Protein AF-A0A6F9B843-F1 (afdb_monomer_lite)

Secondary structure (DSSP, 8-state):
-HHHHHHHHHHHHHHHHHHHHHHHHHHHHHHHHHSTTT--HHHHHHHHHHHHHHHHHHHHHHT-TTS----HHHHTTT--S---TTTS-GGG--PPPHHHHHHHHHHHHHHTTS-HHHHHHHHHHHHHHHHHHHHHHH-HHHHHHHHHHHHHHSPPSS-HHHHHHHHHHHHH-TT-------PPPPS-----------------------------------------

Sequence (228 aa):
QREEKLLEASVESLISRVAHLKNALQSFIYKLENEYERLTWPSVLDNFALLSGQLNTINKLLRNEKTPSFRQQKLTEQRVPVFSHEIVPDHLRTKPDPEVEEQEKQLSAEAARIGPEVAQKQIQTLNKLCSNLLEKLNNPRDDRDAESAAIRQNKPSFNIADTNALVAAVGFGKGLSKCRPPGPVAPGHPGQGPMMSGGPTLQQVTIGGGSGQQQGMGPGAPQQQGQP

pLDDT: mean 70.15, std 20.67, range [30.86, 95.94]

Structure (mmCIF, N/CA/C/O backbone):
data_AF-A0A6F9B843-F1
#
_entry.id   AF-A0A6F9B843-F1
#
loop_
_atom_site.group_PDB
_atom_site.id
_atom_site.type_symbol
_atom_site.label_atom_id
_atom_site.label_alt_id
_atom_site.label_comp_id
_atom_site.label_asym_id
_atom_site.label_entity_id
_atom_site.label_seq_id
_atom_site.pdbx_PDB_ins_code
_atom_site.Cartn_x
_atom_site.Cartn_y
_atom_site.Cartn_z
_atom_site.occupancy
_atom_site.B_iso_or_equiv
_atom_site.auth_seq_id
_atom_site.auth_comp_id
_atom_site.auth_asym_id
_atom_site.auth_atom_id
_atom_site.pdbx_PDB_model_num
ATOM 1 N N . GLN A 1 1 ? -13.513 3.948 31.795 1.00 60.62 1 GLN A N 1
ATOM 2 C CA . GLN A 1 1 ? -12.296 4.752 32.060 1.00 60.62 1 GLN A CA 1
ATOM 3 C C . GLN A 1 1 ? -11.016 4.237 31.394 1.00 60.62 1 GLN A C 1
ATOM 5 O O . GLN A 1 1 ? -10.609 4.878 30.440 1.00 60.62 1 GLN A O 1
ATOM 10 N N . ARG A 1 2 ? -10.338 3.150 31.817 1.00 72.69 2 ARG A N 1
ATOM 11 C CA . ARG A 1 2 ? -9.046 2.766 31.181 1.00 72.69 2 ARG A CA 1
ATOM 12 C C . ARG A 1 2 ? -9.198 2.306 29.726 1.00 72.69 2 ARG A C 1
ATOM 14 O O . ARG A 1 2 ? -8.497 2.800 28.856 1.00 72.69 2 ARG A O 1
ATOM 21 N N . GLU A 1 3 ? -10.130 1.393 29.477 1.00 70.06 3 GLU A N 1
ATOM 22 C CA . GLU A 1 3 ? -10.437 0.867 28.137 1.00 70.06 3 GLU A CA 1
ATOM 23 C C . GLU A 1 3 ? -10.989 1.952 27.197 1.00 70.06 3 GLU A C 1
ATOM 25 O O . GLU A 1 3 ? -10.688 1.986 26.014 1.00 70.06 3 GLU A O 1
ATOM 30 N N . GLU A 1 4 ? -11.736 2.895 27.761 1.00 69.12 4 GLU A N 1
ATOM 31 C CA . GLU A 1 4 ? -12.317 4.045 27.067 1.00 69.12 4 GLU A CA 1
ATOM 32 C C . GLU A 1 4 ? -11.255 5.061 26.633 1.00 69.12 4 GLU A C 1
ATOM 34 O O . GLU A 1 4 ? -11.219 5.431 25.467 1.00 69.12 4 GLU A O 1
ATOM 39 N N . LYS A 1 5 ? -10.306 5.402 27.516 1.00 77.56 5 LYS A N 1
ATOM 40 C CA . LYS A 1 5 ? -9.140 6.223 27.153 1.00 77.56 5 LYS A CA 1
ATOM 41 C C . LYS A 1 5 ? -8.255 5.551 26.099 1.00 77.56 5 LYS A C 1
ATOM 43 O O . LYS A 1 5 ? -7.677 6.228 25.256 1.00 77.56 5 LYS A O 1
ATOM 48 N N . LEU A 1 6 ? -8.127 4.221 26.145 1.00 77.94 6 LEU A N 1
ATOM 49 C CA . LEU A 1 6 ? -7.399 3.461 25.123 1.00 77.94 6 LEU A CA 1
ATOM 50 C C . LEU A 1 6 ? -8.127 3.485 23.776 1.00 77.94 6 LEU A C 1
ATOM 52 O O . LEU A 1 6 ? -7.472 3.607 22.741 1.00 77.94 6 LEU A O 1
ATOM 56 N N . LEU A 1 7 ? -9.459 3.392 23.784 1.00 74.88 7 LEU A N 1
ATOM 57 C CA . LEU A 1 7 ? -10.276 3.515 22.580 1.00 74.88 7 LEU A CA 1
ATOM 58 C C . LEU A 1 7 ? -10.149 4.918 21.979 1.00 74.88 7 LEU A C 1
ATOM 60 O O . LEU A 1 7 ? -9.826 5.014 20.803 1.00 74.88 7 LEU A O 1
ATOM 64 N N . GLU A 1 8 ? -10.299 5.985 22.768 1.00 80.62 8 GLU A N 1
ATOM 65 C CA . GLU A 1 8 ? -10.114 7.371 22.304 1.00 80.62 8 GLU A CA 1
ATOM 66 C C . GLU A 1 8 ? -8.728 7.596 21.686 1.00 80.62 8 GLU A C 1
ATOM 68 O O . GLU A 1 8 ? -8.623 8.100 20.571 1.00 80.62 8 GLU A O 1
ATOM 73 N N . ALA A 1 9 ? -7.658 7.146 22.349 1.00 82.50 9 ALA A N 1
ATOM 74 C CA . ALA A 1 9 ? -6.302 7.261 21.809 1.00 82.50 9 ALA A CA 1
ATOM 75 C C . ALA A 1 9 ? -6.112 6.458 20.507 1.00 82.50 9 ALA A C 1
ATOM 77 O O . ALA A 1 9 ? -5.395 6.887 19.600 1.00 82.50 9 ALA A O 1
ATOM 78 N N . SER A 1 10 ? -6.761 5.294 20.400 1.00 81.75 10 SER A N 1
ATOM 79 C CA . SER A 1 10 ? -6.736 4.474 19.183 1.00 81.75 10 SER A CA 1
ATOM 80 C C . SER A 1 10 ? -7.500 5.146 18.041 1.00 81.75 10 SER A C 1
ATOM 82 O O . SER A 1 10 ? -7.038 5.114 16.900 1.00 81.75 10 SER A O 1
ATOM 84 N N . VAL A 1 11 ? -8.630 5.790 18.349 1.00 82.12 11 VAL A N 1
ATOM 85 C CA . VAL A 1 11 ? -9.435 6.564 17.397 1.00 82.12 11 VAL A CA 1
ATOM 86 C C . VAL A 1 11 ? -8.648 7.755 16.875 1.00 82.12 11 VAL A C 1
ATOM 88 O O . VAL A 1 11 ? -8.521 7.901 15.663 1.00 82.12 11 VAL A O 1
ATOM 91 N N . GLU A 1 12 ? -8.041 8.543 17.759 1.00 86.56 12 GLU A N 1
ATOM 92 C CA . GLU A 1 12 ? -7.231 9.701 17.373 1.00 86.56 12 GLU A CA 1
ATOM 93 C C . GLU A 1 12 ? -6.037 9.285 16.498 1.00 86.56 12 GLU A C 1
ATOM 95 O O . GLU A 1 12 ? -5.751 9.894 15.464 1.00 86.56 12 GLU A O 1
ATOM 100 N N . SER A 1 13 ? -5.375 8.173 16.846 1.00 86.75 13 SER A N 1
ATOM 101 C CA . SER A 1 13 ? -4.292 7.623 16.026 1.00 86.75 13 SER A CA 1
ATOM 102 C C . SER A 1 13 ? -4.774 7.196 14.639 1.00 86.75 13 SER A C 1
ATOM 104 O O . SER A 1 13 ? -4.079 7.437 13.648 1.00 86.75 13 SER A O 1
ATOM 106 N N . LEU A 1 14 ? -5.953 6.576 14.544 1.00 86.88 14 LEU A N 1
ATOM 107 C CA . LEU A 1 14 ? -6.536 6.177 13.266 1.00 86.88 14 LEU A CA 1
ATOM 108 C C . LEU A 1 14 ? -6.915 7.400 12.420 1.00 86.88 14 LEU A C 1
ATOM 110 O O . LEU A 1 14 ? -6.554 7.442 11.245 1.00 86.88 14 LEU A O 1
ATOM 114 N N . ILE A 1 15 ? -7.556 8.410 13.018 1.00 87.75 15 ILE A N 1
ATOM 115 C CA . ILE A 1 15 ? -7.908 9.678 12.357 1.00 87.75 15 ILE A CA 1
ATOM 116 C C . ILE A 1 15 ? -6.655 10.333 11.774 1.00 87.75 15 ILE A C 1
ATOM 118 O O . ILE A 1 15 ? -6.627 10.660 10.587 1.00 87.75 15 ILE A O 1
ATOM 122 N N . SER A 1 16 ? -5.592 10.457 12.572 1.00 92.12 16 SER A N 1
ATOM 123 C CA . SER A 1 16 ? -4.317 11.018 12.119 1.00 92.12 16 SER A CA 1
ATOM 124 C C . SER A 1 16 ? -3.741 10.240 10.927 1.00 92.12 16 SER A C 1
ATOM 126 O O . SER A 1 16 ? -3.364 10.839 9.919 1.00 92.12 16 SER A O 1
ATOM 128 N N . ARG A 1 17 ? -3.732 8.902 10.971 1.00 90.00 17 ARG A N 1
ATOM 129 C CA . ARG A 1 17 ? -3.204 8.080 9.864 1.00 90.00 17 ARG A CA 1
ATOM 130 C C . ARG A 1 17 ? -4.031 8.201 8.588 1.00 90.00 17 ARG A C 1
ATOM 132 O O . ARG A 1 17 ? -3.452 8.286 7.506 1.00 90.00 17 ARG A O 1
ATOM 139 N N . VAL A 1 18 ? -5.356 8.240 8.706 1.00 91.81 18 VAL A N 1
ATOM 140 C CA . VAL A 1 18 ? -6.259 8.458 7.567 1.00 91.81 18 VAL A CA 1
ATOM 141 C C . VAL A 1 18 ? -6.049 9.854 6.977 1.00 91.81 18 VAL A C 1
ATOM 143 O O . VAL A 1 18 ? -5.962 9.990 5.758 1.00 91.81 18 VAL A O 1
ATOM 146 N N . ALA A 1 19 ? -5.876 10.882 7.812 1.00 93.50 19 ALA A N 1
ATOM 147 C CA . ALA A 1 19 ? -5.575 12.236 7.353 1.00 93.50 19 ALA A CA 1
ATOM 148 C C . ALA A 1 19 ? -4.243 12.302 6.586 1.00 93.50 19 ALA A C 1
ATOM 150 O O . ALA A 1 19 ? -4.163 12.939 5.536 1.00 93.50 19 ALA A O 1
ATOM 151 N N . HIS A 1 20 ? -3.209 11.600 7.057 1.00 92.38 20 HIS A N 1
ATOM 152 C CA . HIS A 1 20 ? -1.921 11.527 6.362 1.00 92.38 20 HIS A CA 1
ATOM 153 C C . HIS A 1 20 ? -2.046 10.847 4.991 1.00 92.38 20 HIS A C 1
ATOM 155 O O . HIS A 1 20 ? -1.470 11.341 4.021 1.00 92.38 20 HIS A O 1
ATOM 161 N N . LEU A 1 21 ? -2.817 9.755 4.898 1.00 94.56 21 LEU A N 1
ATOM 162 C CA . LEU A 1 21 ? -3.090 9.077 3.628 1.00 94.56 21 LEU A CA 1
ATOM 163 C C . LEU A 1 21 ? -3.868 9.979 2.664 1.00 94.56 21 LEU A C 1
ATOM 165 O O . LEU A 1 21 ? -3.498 10.100 1.499 1.00 94.56 21 LEU A O 1
ATOM 169 N N . LYS A 1 22 ? -4.900 10.671 3.158 1.00 94.88 22 LYS A N 1
ATOM 170 C CA . LYS A 1 22 ? -5.670 11.643 2.374 1.00 94.88 22 LYS A CA 1
ATOM 171 C C . LYS A 1 22 ? -4.770 12.742 1.806 1.00 94.88 22 LYS A C 1
ATOM 173 O O . LYS A 1 22 ? -4.838 13.017 0.613 1.00 94.88 22 LYS A O 1
ATOM 178 N N . ASN A 1 23 ? -3.907 13.334 2.630 1.00 95.44 23 ASN A N 1
ATOM 179 C CA . ASN A 1 23 ? -2.996 14.389 2.186 1.00 95.44 23 ASN A CA 1
ATOM 180 C C . ASN A 1 23 ? -1.982 13.878 1.150 1.00 95.44 23 ASN A C 1
ATOM 182 O O . ASN A 1 23 ? -1.686 14.584 0.186 1.00 95.44 23 ASN A O 1
ATOM 186 N N . ALA A 1 24 ? -1.471 12.653 1.315 1.00 94.50 24 ALA A N 1
ATOM 187 C CA . ALA A 1 24 ? -0.572 12.032 0.344 1.00 94.50 24 ALA A CA 1
ATOM 188 C C . ALA A 1 24 ? -1.278 11.779 -0.999 1.00 94.50 24 ALA A C 1
ATOM 190 O O . ALA A 1 24 ? -0.719 12.105 -2.044 1.00 94.50 24 ALA A O 1
ATOM 191 N N . LEU A 1 25 ? -2.522 11.284 -0.975 1.00 95.94 25 LEU A N 1
ATOM 192 C CA . LEU A 1 25 ? -3.345 11.101 -2.174 1.00 95.94 25 LEU A CA 1
ATOM 193 C C . LEU A 1 25 ? -3.617 12.428 -2.878 1.00 95.94 25 LEU A C 1
ATOM 195 O O . LEU A 1 25 ? -3.376 12.538 -4.074 1.00 95.94 25 LEU A O 1
ATOM 199 N N . GLN A 1 26 ? -4.058 13.449 -2.141 1.00 95.31 26 GLN A N 1
ATOM 200 C CA . GLN A 1 26 ? -4.304 14.780 -2.701 1.00 95.31 26 GLN A CA 1
ATOM 201 C C . GLN A 1 26 ? -3.042 15.370 -3.331 1.00 95.31 26 GLN A C 1
ATOM 203 O O . GLN A 1 26 ? -3.092 15.889 -4.441 1.00 95.31 26 GLN A O 1
ATOM 208 N N . SER A 1 27 ? -1.900 15.241 -2.652 1.00 94.50 27 SER A N 1
ATOM 209 C CA . SER A 1 27 ? -0.615 15.711 -3.175 1.00 94.50 27 SER A CA 1
ATOM 210 C C . SER A 1 27 ? -0.222 14.968 -4.451 1.00 94.50 27 SER A C 1
ATOM 212 O O . SER A 1 27 ? 0.299 15.575 -5.382 1.00 94.50 27 SER A O 1
ATOM 214 N N . PHE A 1 28 ? -0.463 13.657 -4.512 1.00 95.81 28 PHE A N 1
ATOM 215 C CA . PHE A 1 28 ? -0.122 12.863 -5.684 1.00 95.81 28 PHE A CA 1
ATOM 216 C C . PHE A 1 28 ? -1.046 13.154 -6.872 1.00 95.81 28 PHE A C 1
ATOM 218 O O . PHE A 1 28 ? -0.554 13.346 -7.980 1.00 95.81 28 PHE A O 1
ATOM 225 N N . ILE A 1 29 ? -2.354 13.284 -6.633 1.00 95.38 29 ILE A N 1
ATOM 226 C CA . ILE A 1 29 ? -3.330 13.716 -7.645 1.00 95.38 29 ILE A CA 1
ATOM 227 C C . ILE A 1 29 ? -2.943 15.090 -8.196 1.00 95.38 29 ILE A C 1
ATOM 229 O O . ILE A 1 29 ? -2.843 15.249 -9.407 1.00 95.38 29 ILE A O 1
ATOM 233 N N . TYR A 1 30 ? -2.610 16.052 -7.328 1.00 94.56 30 TYR A N 1
ATOM 234 C CA . TYR A 1 30 ? -2.180 17.380 -7.765 1.00 94.56 30 TYR A CA 1
ATOM 235 C C . TYR A 1 30 ? -0.971 17.320 -8.709 1.00 94.56 30 TYR A C 1
ATOM 237 O O . TYR A 1 30 ? -0.972 17.984 -9.744 1.00 94.56 30 TYR A O 1
ATOM 245 N N . LYS A 1 31 ? 0.035 16.491 -8.396 1.00 92.94 31 LYS A N 1
ATOM 246 C CA . LYS A 1 31 ? 1.199 16.278 -9.273 1.00 92.94 31 LYS A CA 1
ATOM 247 C C . LYS A 1 31 ? 0.811 15.650 -10.611 1.00 92.94 31 LYS A C 1
ATOM 249 O O . LYS A 1 31 ? 1.340 16.052 -11.642 1.00 92.94 31 LYS A O 1
ATOM 254 N N . LEU A 1 32 ? -0.109 14.686 -10.604 1.00 93.38 32 LEU A N 1
ATOM 255 C CA . LEU A 1 32 ? -0.615 14.045 -11.821 1.00 93.38 32 LEU A CA 1
ATOM 256 C C . LEU A 1 32 ? -1.419 15.006 -12.702 1.00 93.38 32 LEU A C 1
ATOM 258 O O . LEU A 1 32 ? -1.409 14.856 -13.915 1.00 93.38 32 LEU A O 1
ATOM 262 N N . GLU A 1 33 ? -2.104 15.983 -12.119 1.00 94.31 33 GLU A N 1
ATOM 263 C CA . GLU A 1 33 ? -2.932 16.928 -12.873 1.00 94.31 33 GLU A CA 1
ATOM 264 C C . GLU A 1 33 ? -2.148 18.162 -13.338 1.00 94.31 33 GLU A C 1
ATOM 266 O O . GLU A 1 33 ? -2.367 18.652 -14.443 1.00 94.31 33 GLU A O 1
ATOM 271 N N . ASN A 1 34 ? -1.220 18.662 -12.517 1.00 93.56 34 ASN A N 1
ATOM 272 C CA . ASN A 1 34 ? -0.579 19.967 -12.726 1.00 93.56 34 ASN A CA 1
ATOM 273 C C . ASN A 1 34 ? 0.903 19.866 -13.105 1.00 93.56 34 ASN A C 1
ATOM 275 O O . ASN A 1 34 ? 1.447 20.783 -13.715 1.00 93.56 34 ASN A O 1
ATOM 279 N N . GLU A 1 35 ? 1.569 18.765 -12.755 1.00 92.62 35 GLU A N 1
ATOM 280 C CA . GLU A 1 35 ? 3.014 18.585 -12.946 1.00 92.62 35 GLU A CA 1
ATOM 281 C C . GLU A 1 35 ? 3.343 17.395 -13.864 1.00 92.62 35 GLU A C 1
ATOM 283 O O . GLU A 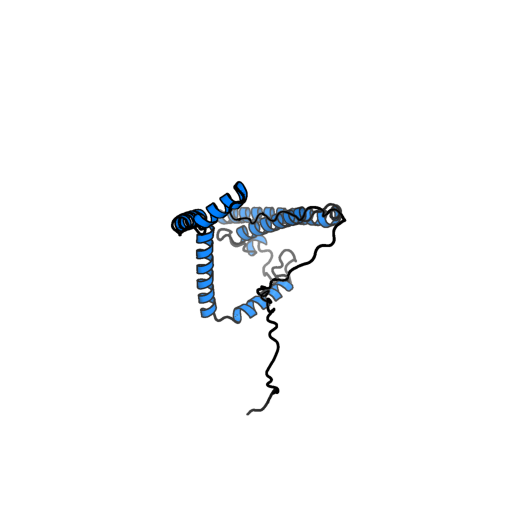1 35 ? 4.500 16.981 -13.941 1.00 92.62 35 GLU A O 1
ATOM 288 N N . TYR A 1 36 ? 2.356 16.852 -14.588 1.00 87.19 36 TYR A N 1
ATOM 289 C CA . TYR A 1 36 ? 2.508 15.625 -15.383 1.00 87.19 36 TYR A CA 1
ATOM 290 C C . TYR A 1 36 ? 3.629 15.696 -16.424 1.00 87.19 36 TYR A C 1
ATOM 292 O O . TYR A 1 36 ? 4.313 14.702 -16.648 1.00 87.19 36 TYR A O 1
ATOM 300 N N . GLU A 1 37 ? 3.880 16.869 -17.011 1.00 89.69 37 GLU A N 1
ATOM 301 C CA . GLU A 1 37 ? 4.964 17.067 -17.984 1.00 89.69 37 GLU A CA 1
ATOM 302 C C . GLU A 1 37 ? 6.363 16.893 -17.372 1.00 89.69 37 GLU A C 1
ATOM 304 O O . GLU A 1 37 ? 7.324 16.578 -18.072 1.00 89.69 37 GLU A O 1
ATOM 309 N N . ARG A 1 38 ? 6.494 17.110 -16.059 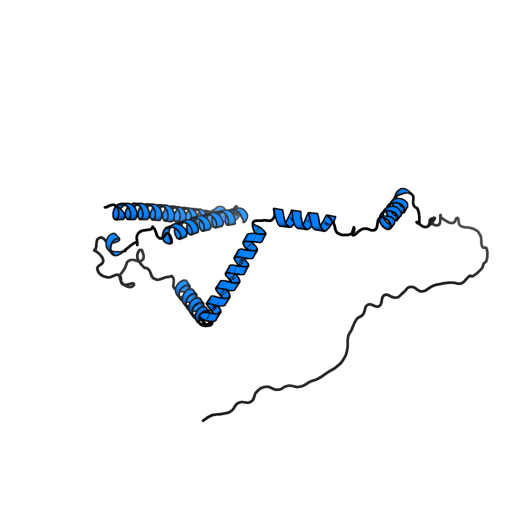1.00 89.69 38 ARG A N 1
ATOM 310 C CA . ARG A 1 38 ? 7.755 16.996 -15.309 1.00 89.69 38 ARG A CA 1
ATOM 311 C C . ARG A 1 38 ? 7.815 15.720 -14.472 1.00 89.69 38 ARG A C 1
ATOM 313 O O . ARG A 1 38 ? 8.856 15.428 -13.879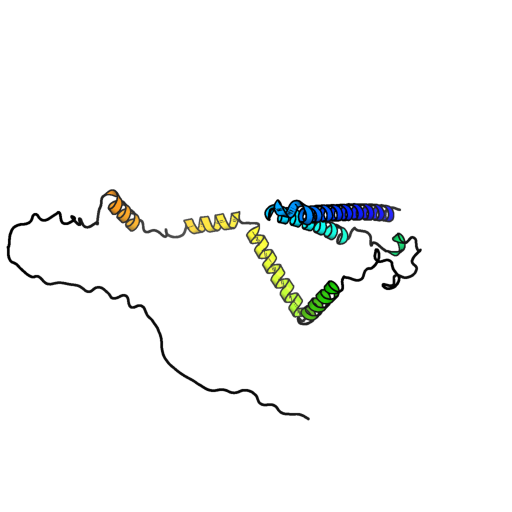 1.00 89.69 38 ARG A O 1
ATOM 320 N N . LEU A 1 39 ? 6.717 14.969 -14.411 1.00 92.12 39 LEU A N 1
ATOM 321 C CA . LEU A 1 39 ? 6.589 13.785 -13.583 1.00 92.12 39 LEU A CA 1
ATOM 322 C C . LEU A 1 39 ? 7.330 12.610 -14.223 1.00 92.12 39 LEU A C 1
ATOM 324 O O . LEU A 1 39 ? 7.040 12.185 -15.339 1.00 92.12 39 LEU A O 1
ATOM 328 N N . THR A 1 40 ? 8.297 12.061 -13.495 1.00 93.50 40 THR A N 1
ATOM 329 C CA . THR A 1 40 ? 9.062 10.899 -13.949 1.00 93.50 40 THR A CA 1
ATOM 330 C C . THR A 1 40 ? 8.491 9.615 -13.361 1.00 93.50 40 THR A C 1
ATOM 332 O O . THR A 1 40 ? 7.955 9.601 -12.251 1.00 93.50 40 THR A O 1
ATOM 335 N N . TRP A 1 41 ? 8.645 8.503 -14.080 1.00 92.12 41 TRP A N 1
ATOM 336 C CA . TRP A 1 41 ? 8.201 7.191 -13.605 1.00 92.12 41 TRP A CA 1
ATOM 337 C C . TRP A 1 41 ? 8.786 6.787 -12.233 1.00 92.12 41 TRP A C 1
ATOM 339 O O . TRP A 1 41 ? 8.017 6.330 -11.389 1.00 92.12 41 TRP A O 1
ATOM 349 N N . PRO A 1 42 ? 10.083 7.018 -11.929 1.00 93.88 42 PRO A N 1
ATOM 350 C CA . PRO A 1 42 ? 10.603 6.810 -10.576 1.00 93.88 42 PRO A CA 1
ATOM 351 C C . PRO A 1 42 ? 9.851 7.616 -9.510 1.00 93.88 42 PRO A C 1
ATOM 353 O O . PRO A 1 42 ? 9.491 7.069 -8.474 1.00 93.88 42 PRO A O 1
ATOM 356 N N . SER A 1 43 ? 9.517 8.881 -9.792 1.00 90.50 43 SER A N 1
ATOM 357 C CA . SER A 1 43 ? 8.739 9.700 -8.858 1.00 90.50 43 SER A CA 1
ATOM 358 C C . SER A 1 43 ? 7.332 9.137 -8.643 1.00 90.50 43 SER A C 1
ATOM 360 O O . SER A 1 43 ? 6.849 9.095 -7.514 1.00 90.50 43 SER A O 1
ATOM 362 N N . VAL A 1 44 ? 6.672 8.656 -9.700 1.00 92.44 44 VAL A N 1
ATOM 363 C CA . VAL A 1 44 ? 5.369 7.976 -9.594 1.00 92.44 44 VAL A CA 1
ATOM 364 C C . VAL A 1 44 ? 5.461 6.764 -8.665 1.00 92.44 44 VAL A C 1
ATOM 366 O O . VAL A 1 44 ? 4.639 6.628 -7.758 1.00 92.44 44 VAL A O 1
ATOM 369 N N . LEU A 1 45 ? 6.482 5.923 -8.845 1.00 94.62 45 LEU A N 1
ATOM 370 C CA . LEU A 1 45 ? 6.708 4.747 -8.006 1.00 94.62 45 LEU A CA 1
ATOM 371 C C . LEU A 1 45 ? 6.971 5.111 -6.542 1.00 94.62 45 LEU A C 1
ATOM 373 O O . LEU A 1 45 ? 6.424 4.453 -5.660 1.00 94.62 45 LEU A O 1
ATOM 377 N N . ASP A 1 46 ? 7.730 6.173 -6.275 1.00 94.06 46 ASP A N 1
ATOM 378 C CA . ASP A 1 46 ? 7.971 6.652 -4.910 1.00 94.06 46 ASP A CA 1
ATOM 379 C C . ASP A 1 46 ? 6.666 7.088 -4.222 1.00 94.06 46 ASP A C 1
ATOM 381 O O . ASP A 1 46 ? 6.421 6.741 -3.063 1.00 94.06 46 ASP A O 1
ATOM 385 N N . ASN A 1 47 ? 5.782 7.795 -4.940 1.00 94.12 47 ASN A N 1
ATOM 386 C CA . ASN A 1 47 ? 4.466 8.169 -4.408 1.00 94.12 47 ASN A CA 1
ATOM 387 C C . ASN A 1 47 ? 3.591 6.922 -4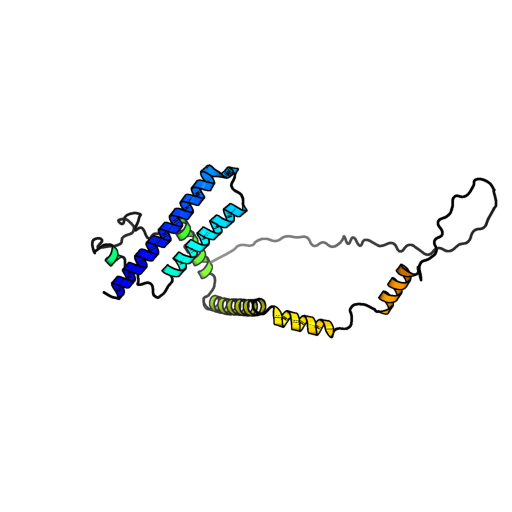.165 1.00 94.12 47 ASN A C 1
ATOM 389 O O . ASN A 1 47 ? 2.950 6.819 -3.119 1.00 94.12 47 ASN A O 1
ATOM 393 N N . PHE A 1 48 ? 3.607 5.937 -5.069 1.00 95.31 48 PHE A N 1
ATOM 394 C CA . PHE A 1 48 ? 2.905 4.661 -4.872 1.00 95.31 48 PHE A CA 1
ATOM 395 C C . PHE A 1 48 ? 3.438 3.870 -3.670 1.00 95.31 48 PHE A C 1
ATOM 397 O O . PHE A 1 48 ? 2.652 3.335 -2.884 1.00 95.31 48 PHE A O 1
ATOM 404 N N . ALA A 1 49 ? 4.759 3.810 -3.491 1.00 93.38 49 ALA A N 1
ATOM 405 C CA . ALA A 1 49 ? 5.391 3.145 -2.357 1.00 93.38 49 ALA A CA 1
ATOM 406 C C . ALA A 1 49 ? 5.002 3.812 -1.030 1.00 93.38 49 ALA A C 1
ATOM 408 O O . ALA A 1 49 ? 4.676 3.118 -0.062 1.00 93.38 49 ALA A O 1
ATOM 409 N N . LEU A 1 50 ? 4.957 5.149 -0.997 1.00 93.94 50 LEU A N 1
ATOM 410 C CA . LEU A 1 50 ? 4.485 5.912 0.158 1.00 93.94 50 LEU A CA 1
ATOM 411 C C . LEU A 1 50 ? 3.025 5.578 0.500 1.00 93.94 50 LEU A C 1
ATOM 413 O O . LEU A 1 50 ? 2.732 5.241 1.650 1.00 93.94 50 LEU A O 1
ATOM 417 N N . LEU A 1 51 ? 2.126 5.626 -0.488 1.00 94.94 51 LEU A N 1
ATOM 418 C CA . LEU A 1 51 ? 0.703 5.316 -0.308 1.00 94.94 51 LEU A CA 1
ATOM 419 C C . LEU A 1 51 ? 0.499 3.883 0.194 1.00 94.94 51 LEU A C 1
ATOM 421 O O . LEU A 1 51 ? -0.218 3.654 1.169 1.00 94.94 51 LEU A O 1
ATOM 425 N N . SER A 1 52 ? 1.195 2.922 -0.416 1.00 90.69 52 SER A N 1
ATOM 426 C CA . SER A 1 52 ? 1.178 1.517 -0.001 1.00 90.69 52 SER A CA 1
ATOM 427 C C . SER A 1 52 ? 1.688 1.335 1.434 1.00 90.69 52 SER A C 1
ATOM 429 O O . SER A 1 52 ? 1.097 0.596 2.227 1.00 90.69 52 SER A O 1
ATOM 431 N N . GLY A 1 53 ? 2.747 2.051 1.825 1.00 92.44 53 GLY A N 1
ATOM 432 C CA . GLY A 1 53 ? 3.269 2.041 3.193 1.00 92.44 53 GLY A CA 1
ATOM 433 C C . GLY A 1 53 ? 2.279 2.605 4.217 1.00 92.44 53 GLY A C 1
ATOM 434 O O . GLY A 1 53 ? 2.072 2.015 5.286 1.00 92.44 53 GLY A O 1
ATOM 435 N N . GLN A 1 54 ? 1.620 3.717 3.887 1.00 91.81 54 GLN A N 1
ATOM 436 C CA . GLN A 1 54 ? 0.587 4.321 4.731 1.00 91.81 54 GLN A CA 1
ATOM 437 C C . GLN A 1 54 ? -0.625 3.392 4.890 1.00 91.81 54 GLN A C 1
ATOM 439 O O . GLN A 1 54 ? -1.067 3.155 6.018 1.00 91.81 54 GLN A O 1
ATOM 444 N N . LEU A 1 55 ? -1.096 2.783 3.798 1.00 91.69 55 LEU A N 1
ATOM 445 C CA . LEU A 1 55 ? -2.204 1.827 3.814 1.00 91.69 55 LEU A CA 1
ATOM 446 C C . LEU A 1 55 ? -1.871 0.576 4.637 1.00 91.69 55 LEU A C 1
ATOM 448 O O . LEU A 1 55 ? -2.660 0.151 5.481 1.00 91.69 55 LEU A O 1
ATOM 452 N N . ASN A 1 56 ? -0.668 0.021 4.469 1.00 88.69 56 ASN A N 1
ATOM 453 C CA . ASN A 1 56 ? -0.192 -1.102 5.279 1.00 88.69 56 ASN A CA 1
ATOM 454 C C . ASN A 1 56 ? -0.140 -0.762 6.769 1.00 88.69 56 ASN A C 1
ATOM 456 O O . ASN A 1 56 ? -0.440 -1.603 7.617 1.00 88.69 56 ASN A O 1
ATOM 460 N N . THR A 1 57 ? 0.222 0.473 7.105 1.00 88.44 57 THR A N 1
ATOM 461 C CA . THR A 1 57 ? 0.257 0.932 8.494 1.00 88.44 57 THR A CA 1
ATOM 462 C C . THR A 1 57 ? -1.147 1.008 9.100 1.00 88.44 57 THR A C 1
ATOM 464 O O . THR A 1 57 ? -1.338 0.576 10.237 1.00 88.44 57 THR A O 1
ATOM 467 N N . ILE A 1 58 ? -2.138 1.491 8.342 1.00 88.31 58 ILE A N 1
ATOM 468 C CA . ILE A 1 58 ? -3.551 1.486 8.755 1.00 88.31 58 ILE A CA 1
ATOM 469 C C . ILE A 1 58 ? -4.045 0.047 8.932 1.00 88.31 58 ILE A C 1
ATOM 471 O O . ILE A 1 58 ? -4.584 -0.286 9.984 1.00 88.31 58 ILE A O 1
ATOM 475 N N . ASN A 1 59 ? -3.776 -0.833 7.962 1.00 84.94 59 ASN A N 1
ATOM 476 C CA . ASN A 1 59 ? -4.140 -2.249 8.040 1.00 84.94 59 ASN A CA 1
ATOM 477 C C . ASN A 1 59 ? -3.564 -2.933 9.286 1.00 84.94 59 ASN A C 1
ATOM 479 O O . ASN A 1 59 ? -4.275 -3.672 9.963 1.00 84.94 59 ASN A O 1
ATOM 483 N N . LYS A 1 60 ? -2.296 -2.672 9.628 1.00 85.00 60 LYS A N 1
ATOM 484 C CA . LYS A 1 60 ? -1.674 -3.202 10.852 1.00 85.00 60 LYS A CA 1
ATOM 485 C C . LYS A 1 60 ? -2.356 -2.697 12.123 1.00 85.00 60 LYS A C 1
ATOM 487 O O . LYS A 1 60 ? -2.499 -3.467 13.065 1.00 85.00 60 LYS A O 1
ATOM 492 N N . LEU A 1 61 ? -2.771 -1.430 12.158 1.00 81.94 61 LEU A N 1
ATOM 493 C CA . LEU A 1 61 ? -3.480 -0.859 13.306 1.00 81.94 61 LEU A CA 1
ATOM 494 C C . LEU A 1 61 ? -4.877 -1.473 13.461 1.00 81.94 61 LEU A C 1
ATOM 496 O O . LEU A 1 61 ? -5.258 -1.847 14.567 1.00 81.94 61 LEU A O 1
ATOM 500 N N . LEU A 1 62 ? -5.613 -1.626 12.358 1.00 78.06 62 LEU A N 1
ATOM 501 C CA . LEU A 1 62 ? -6.958 -2.206 12.355 1.00 78.06 62 LEU A CA 1
ATOM 502 C C . LEU A 1 62 ? -6.961 -3.703 12.693 1.00 78.06 62 LEU A C 1
ATOM 504 O O . LEU A 1 62 ? -7.878 -4.174 13.354 1.00 78.06 62 LEU A O 1
ATOM 508 N N . ARG A 1 63 ? -5.928 -4.445 12.275 1.00 76.81 63 ARG A N 1
ATOM 509 C CA . ARG A 1 63 ? -5.765 -5.882 12.565 1.00 76.81 63 ARG A CA 1
ATOM 510 C C . ARG A 1 63 ? -5.147 -6.172 13.933 1.00 76.81 63 ARG A C 1
ATOM 512 O O . ARG A 1 63 ? -4.977 -7.334 14.285 1.00 76.81 63 ARG A O 1
ATOM 519 N N . ASN A 1 64 ? -4.737 -5.151 14.681 1.00 74.19 64 ASN A N 1
ATOM 520 C CA . ASN A 1 64 ? -4.133 -5.362 15.987 1.00 74.19 64 ASN A CA 1
ATOM 521 C C . ASN A 1 64 ? -5.207 -5.818 16.986 1.00 74.19 64 ASN A C 1
ATOM 523 O O . ASN A 1 64 ? -6.123 -5.066 17.294 1.00 74.19 64 ASN A O 1
ATOM 527 N N . GLU A 1 65 ? -5.036 -7.016 17.546 1.00 55.62 65 GLU A N 1
ATOM 528 C CA . GLU A 1 65 ? -5.903 -7.624 18.573 1.00 55.62 65 GLU A CA 1
ATOM 529 C C . GLU A 1 65 ? -6.076 -6.747 19.831 1.00 55.62 65 GLU A C 1
ATOM 531 O O . GLU A 1 65 ? -7.018 -6.920 20.600 1.00 55.62 65 GLU A O 1
ATOM 536 N N . LYS A 1 66 ? -5.163 -5.791 20.068 1.00 56.53 66 LYS A N 1
ATOM 537 C CA . LYS A 1 66 ? -5.252 -4.823 21.177 1.00 56.53 66 LYS A CA 1
ATOM 538 C C . LYS A 1 66 ? -6.080 -3.581 20.848 1.00 56.53 66 LYS A C 1
ATOM 540 O O . LYS A 1 66 ? -6.318 -2.778 21.750 1.00 56.53 66 LYS A O 1
ATOM 545 N N . THR A 1 67 ? -6.470 -3.388 19.591 1.00 55.59 67 THR A N 1
ATOM 546 C CA . THR A 1 67 ? -7.354 -2.294 19.194 1.00 55.59 67 THR A CA 1
ATOM 547 C C . THR A 1 67 ? -8.740 -2.616 19.748 1.00 55.59 67 THR A C 1
ATOM 549 O O . THR A 1 67 ? -9.320 -3.634 19.362 1.00 55.59 67 THR A O 1
ATOM 552 N N . PRO A 1 68 ? -9.279 -1.810 20.682 1.00 57.53 68 PRO A N 1
ATOM 553 C CA . PRO A 1 68 ? -10.591 -2.082 21.242 1.00 57.53 68 PRO A CA 1
ATOM 554 C C . PRO A 1 68 ? -11.602 -2.130 20.100 1.00 57.53 68 PRO A C 1
ATOM 556 O O . PRO A 1 68 ? -11.531 -1.307 19.184 1.00 57.53 68 PRO A O 1
ATOM 559 N N . SER A 1 69 ? -12.528 -3.092 20.145 1.00 58.22 69 SER A N 1
ATOM 560 C CA . SER A 1 69 ? -13.590 -3.181 19.145 1.00 58.22 69 SER A CA 1
ATOM 561 C C . SER A 1 69 ? -14.241 -1.807 19.026 1.00 58.22 69 SER A C 1
ATOM 563 O O . SER A 1 69 ? -14.771 -1.280 20.011 1.00 58.22 69 SER A O 1
ATOM 565 N N . PHE A 1 70 ? -14.154 -1.226 17.829 1.00 56.72 70 PHE A N 1
ATOM 566 C CA . PHE A 1 70 ? -14.825 0.007 17.443 1.00 56.72 70 PHE A CA 1
ATOM 567 C C . PHE A 1 70 ? -16.333 -0.270 17.436 1.00 56.72 70 PHE A C 1
ATOM 569 O O . PHE A 1 70 ? -16.975 -0.394 16.398 1.00 56.72 70 PHE A O 1
ATOM 576 N N . ARG A 1 71 ? -16.918 -0.476 18.620 1.00 54.38 71 ARG A N 1
ATOM 577 C CA . ARG A 1 71 ? -18.347 -0.714 18.773 1.00 54.38 71 ARG A CA 1
ATOM 578 C C . ARG A 1 71 ? -19.056 0.597 18.474 1.00 54.38 71 ARG A C 1
ATOM 580 O O . ARG A 1 71 ? -19.118 1.505 19.302 1.00 54.38 71 ARG A O 1
ATOM 587 N N . GLN A 1 72 ? -19.585 0.655 17.258 1.00 51.94 72 GLN A N 1
ATOM 588 C CA . GLN A 1 72 ? -20.196 1.808 16.594 1.00 51.94 72 GLN A CA 1
ATOM 589 C C . GLN A 1 72 ? -21.373 2.430 17.380 1.00 51.94 72 GLN A C 1
ATOM 591 O O . GLN A 1 72 ? -21.709 3.595 17.179 1.00 51.94 72 GLN A O 1
ATOM 596 N N . GLN A 1 73 ? -21.944 1.706 18.351 1.00 49.06 73 GLN A N 1
ATOM 597 C CA . GLN A 1 73 ? -22.947 2.223 19.294 1.00 49.06 73 GLN A CA 1
ATOM 598 C C . GLN A 1 73 ? -22.428 3.336 20.217 1.00 49.06 73 GLN A C 1
ATOM 600 O O . GLN A 1 73 ? -23.199 4.217 20.590 1.00 49.06 73 GLN A O 1
ATOM 605 N N . LYS A 1 74 ? -21.144 3.315 20.607 1.00 51.78 74 LYS A N 1
ATOM 606 C CA . LYS A 1 74 ? -20.590 4.352 21.495 1.00 51.78 74 LYS A CA 1
ATOM 607 C C . LYS A 1 74 ? -20.230 5.639 20.753 1.00 51.78 74 LYS A C 1
ATOM 609 O O . LYS A 1 74 ? -20.390 6.713 21.313 1.00 51.78 74 LYS A O 1
ATOM 614 N N . LEU A 1 75 ? -19.806 5.532 19.494 1.00 54.81 75 LEU A N 1
ATOM 615 C CA . LEU A 1 75 ? -19.420 6.680 18.661 1.00 54.81 75 LEU A CA 1
ATOM 616 C C . LEU A 1 75 ? -20.606 7.541 18.220 1.00 54.81 75 LEU A C 1
ATOM 618 O O . LEU A 1 75 ? -20.429 8.705 17.889 1.00 54.81 75 LEU A O 1
ATOM 622 N N . THR A 1 76 ? -21.812 6.974 18.216 1.00 55.09 76 THR A N 1
ATOM 623 C CA . THR A 1 76 ? -23.043 7.702 17.887 1.00 55.09 76 THR A CA 1
ATOM 624 C C . THR A 1 76 ? -23.730 8.284 19.121 1.00 55.09 76 THR A C 1
ATOM 626 O O . THR A 1 76 ? -24.837 8.793 18.991 1.00 55.09 76 THR A O 1
ATOM 629 N N . GLU A 1 77 ? -23.121 8.198 20.315 1.00 57.56 77 GLU A N 1
ATOM 630 C CA . GLU A 1 77 ? -23.729 8.630 21.586 1.00 57.56 77 GLU A CA 1
ATOM 631 C C . GLU A 1 77 ? -25.156 8.071 21.789 1.00 57.56 77 GLU A C 1
ATOM 633 O O . GLU A 1 77 ? -26.037 8.767 22.283 1.00 57.56 77 GLU A O 1
ATOM 638 N N . GLN A 1 78 ? -25.421 6.831 21.353 1.00 57.09 78 GLN A N 1
ATOM 639 C CA . GLN A 1 78 ? -26.765 6.219 21.330 1.00 57.09 78 GLN A CA 1
ATOM 640 C C . GLN A 1 78 ? -27.817 6.921 20.443 1.00 57.09 78 GLN A C 1
ATOM 642 O O . GLN A 1 78 ? -28.990 6.553 20.483 1.00 57.09 78 GLN A O 1
ATOM 647 N N . ARG A 1 79 ? -27.440 7.888 19.599 1.00 53.53 79 ARG A N 1
ATOM 648 C CA . ARG A 1 79 ? -28.382 8.613 18.724 1.00 53.53 79 ARG A CA 1
ATOM 649 C C . ARG A 1 79 ? -28.869 7.790 17.529 1.00 53.53 79 ARG A C 1
ATOM 651 O O . ARG A 1 79 ? -29.872 8.151 16.923 1.00 53.53 79 ARG A O 1
ATOM 658 N N . VAL A 1 80 ? -28.191 6.690 17.190 1.00 55.31 80 VAL A N 1
ATOM 659 C CA . VAL A 1 80 ? -28.590 5.783 16.103 1.00 55.31 80 VAL A CA 1
ATOM 660 C C . VAL A 1 80 ? -29.035 4.441 16.704 1.00 55.31 80 VAL A C 1
ATOM 662 O O . VAL A 1 80 ? -28.184 3.623 17.058 1.00 55.31 80 VAL A O 1
ATOM 665 N N . PRO A 1 81 ? -30.354 4.199 16.853 1.00 51.09 81 PRO A N 1
ATOM 666 C CA . PRO A 1 81 ? -30.878 3.006 17.523 1.00 51.09 81 PRO A CA 1
ATOM 667 C C . PRO A 1 81 ? -30.744 1.719 16.692 1.00 51.09 81 PRO A C 1
ATOM 669 O O . PRO A 1 81 ? -30.696 0.634 17.267 1.00 51.09 81 PRO A O 1
ATOM 672 N N . VAL A 1 82 ? -30.651 1.822 15.358 1.00 51.59 82 VAL A N 1
ATOM 673 C CA . VAL A 1 82 ? -30.462 0.692 14.430 1.00 51.59 82 VAL A CA 1
ATOM 674 C C . VAL A 1 82 ? -29.502 1.093 13.308 1.00 51.59 82 VAL A C 1
ATOM 676 O O . VAL A 1 82 ? -29.722 2.091 12.625 1.00 51.59 82 VAL A O 1
ATOM 679 N N . PHE A 1 83 ? -28.459 0.289 13.088 1.00 50.50 83 PHE A N 1
ATOM 680 C CA . PHE A 1 83 ? -27.597 0.379 11.909 1.00 50.50 83 PHE A CA 1
ATOM 681 C C . PHE A 1 83 ? -28.255 -0.378 10.750 1.00 50.50 83 PHE A C 1
ATOM 683 O O . PHE A 1 83 ? -28.164 -1.600 10.672 1.00 50.50 83 PHE A O 1
ATOM 690 N N . SER A 1 84 ? -28.933 0.346 9.859 1.00 51.53 84 SER A N 1
ATOM 691 C CA . SER A 1 84 ? -29.414 -0.192 8.583 1.00 51.53 84 SER A CA 1
ATOM 692 C C . SER A 1 84 ? -28.778 0.579 7.434 1.00 51.53 84 SER A C 1
ATOM 694 O O . SER A 1 84 ? -28.693 1.806 7.444 1.00 51.53 84 SER A O 1
ATOM 696 N N . HIS A 1 85 ? -28.319 -0.168 6.440 1.00 50.62 85 HIS A N 1
ATOM 697 C CA . HIS A 1 85 ? -27.493 0.290 5.318 1.00 50.62 85 HIS A CA 1
ATOM 698 C C . HIS A 1 85 ? -28.217 1.268 4.375 1.00 50.62 85 HIS A C 1
ATOM 700 O O . HIS A 1 85 ? -27.588 1.833 3.486 1.00 50.62 85 HIS A O 1
ATOM 706 N N . GLU A 1 86 ? -29.524 1.445 4.572 1.00 49.81 86 GLU A N 1
ATOM 707 C CA . GLU A 1 86 ? -30.404 2.292 3.763 1.00 49.81 86 GLU A CA 1
ATOM 708 C C . GLU A 1 86 ? -30.700 3.654 4.424 1.00 49.81 86 GLU A C 1
ATOM 710 O O . GLU A 1 86 ? -31.259 4.536 3.782 1.00 49.81 86 GLU A O 1
ATOM 715 N N . ILE A 1 87 ? -30.348 3.842 5.704 1.00 51.31 87 ILE A N 1
ATOM 716 C CA . ILE A 1 87 ? -30.719 5.034 6.504 1.00 51.31 87 ILE A CA 1
ATOM 717 C C . ILE A 1 87 ? -29.535 5.727 7.191 1.00 51.31 87 ILE A C 1
ATOM 719 O O . ILE A 1 87 ? -29.711 6.724 7.890 1.00 51.31 87 ILE A O 1
ATOM 723 N N . VAL A 1 88 ? -28.321 5.221 7.002 1.00 54.56 88 VAL A N 1
ATOM 724 C CA . VAL A 1 88 ? -27.106 5.748 7.624 1.00 54.56 88 VAL A CA 1
ATOM 725 C C . VAL A 1 88 ? -26.367 6.657 6.618 1.00 54.56 88 VAL A C 1
ATOM 727 O O . VAL A 1 88 ? -26.251 6.265 5.459 1.00 54.56 88 VAL A O 1
ATOM 730 N N . PRO A 1 89 ? -25.878 7.857 7.013 1.00 58.09 89 PRO A N 1
ATOM 731 C CA . PRO A 1 89 ? -25.130 8.758 6.126 1.00 58.09 89 PRO A CA 1
ATOM 732 C C . PRO A 1 89 ? -23.977 8.051 5.403 1.00 58.09 89 PRO A C 1
ATOM 734 O O . PRO A 1 89 ? -23.361 7.170 5.996 1.00 58.09 89 PRO A O 1
ATOM 737 N N . ASP A 1 90 ? -23.615 8.481 4.187 1.00 56.56 90 ASP A N 1
ATOM 738 C CA . ASP A 1 90 ? -22.544 7.851 3.382 1.00 56.56 90 ASP A CA 1
ATOM 739 C C . ASP A 1 90 ? -21.233 7.649 4.161 1.00 56.56 90 ASP A C 1
ATOM 741 O O . ASP A 1 90 ? -20.573 6.624 4.031 1.00 56.56 90 ASP A O 1
ATOM 745 N N . HIS A 1 91 ? -20.911 8.578 5.064 1.00 54.28 91 HIS A N 1
ATOM 746 C CA . HIS A 1 91 ? -19.749 8.533 5.961 1.00 54.28 91 HIS A CA 1
ATOM 747 C C . HIS A 1 91 ? -19.738 7.352 6.951 1.00 54.28 91 HIS A C 1
ATOM 749 O O . HIS A 1 91 ? -18.726 7.093 7.596 1.00 54.28 91 HIS A O 1
ATOM 755 N N . LEU A 1 92 ? -20.866 6.668 7.113 1.00 50.09 92 LEU A N 1
ATOM 756 C CA . LEU A 1 92 ? -21.079 5.535 8.008 1.00 50.09 92 LEU A CA 1
ATOM 757 C C . LEU A 1 92 ? -21.587 4.297 7.240 1.00 50.09 92 LEU A C 1
ATOM 759 O O . LEU A 1 92 ? -21.932 3.283 7.853 1.00 50.09 92 LEU A O 1
ATOM 763 N N . ARG A 1 93 ? -21.638 4.360 5.901 1.00 61.12 93 ARG A N 1
ATOM 764 C CA . ARG A 1 93 ? -21.989 3.227 5.045 1.00 61.12 93 ARG A CA 1
ATOM 765 C C . ARG A 1 93 ? -20.882 2.175 5.133 1.00 61.12 93 ARG A C 1
ATOM 767 O O . ARG A 1 93 ? -19.723 2.453 4.858 1.00 61.12 93 ARG A O 1
ATOM 774 N N . THR A 1 94 ? -21.251 0.953 5.507 1.00 60.94 94 THR A N 1
ATOM 775 C CA . THR A 1 94 ? -20.325 -0.190 5.623 1.00 60.94 94 THR A CA 1
ATOM 776 C C . THR A 1 94 ? -20.439 -1.175 4.459 1.00 60.94 94 THR A C 1
ATOM 778 O O . THR A 1 94 ? -19.864 -2.257 4.538 1.00 60.94 94 THR A O 1
ATOM 781 N N . LYS A 1 95 ? -21.232 -0.862 3.422 1.00 59.56 95 LYS A N 1
ATOM 782 C CA . LYS A 1 95 ? -21.312 -1.704 2.221 1.00 59.56 95 LYS A CA 1
ATOM 783 C C . LYS A 1 95 ? -19.975 -1.581 1.477 1.00 59.56 95 LYS A C 1
ATOM 785 O O . LYS A 1 95 ? -19.591 -0.442 1.201 1.00 59.56 95 LYS A O 1
ATOM 790 N N . PRO A 1 96 ? -19.269 -2.692 1.198 1.00 60.66 96 PRO A N 1
ATOM 791 C CA . PRO A 1 96 ? -18.142 -2.672 0.275 1.00 60.66 96 PRO A CA 1
ATOM 792 C C . PRO A 1 96 ? -18.578 -2.057 -1.061 1.00 60.66 96 PRO A C 1
ATOM 794 O O . PRO A 1 96 ? -19.764 -2.080 -1.403 1.00 60.66 96 PRO A O 1
ATOM 797 N N . ASP A 1 97 ? -17.639 -1.492 -1.819 1.00 72.12 97 ASP A N 1
ATOM 798 C CA . ASP A 1 97 ? -17.951 -1.038 -3.174 1.00 72.12 97 ASP A CA 1
ATOM 799 C C . ASP A 1 97 ? -18.513 -2.215 -3.998 1.00 72.12 97 ASP A C 1
ATOM 801 O O . ASP A 1 97 ? -18.055 -3.347 -3.812 1.00 72.12 97 ASP A O 1
ATOM 805 N N . PRO A 1 98 ? -19.469 -1.993 -4.921 1.00 70.06 98 PRO A N 1
ATOM 806 C CA . PRO A 1 98 ? -20.099 -3.075 -5.685 1.00 70.06 98 PRO A CA 1
ATOM 807 C C . PRO A 1 98 ? -19.099 -4.005 -6.391 1.00 70.06 98 PRO A C 1
ATOM 809 O O . PRO A 1 98 ? -19.320 -5.211 -6.472 1.00 70.06 98 PRO A O 1
ATOM 812 N N . GLU A 1 99 ? -17.972 -3.458 -6.855 1.00 74.62 99 GLU A N 1
ATOM 813 C CA . GLU A 1 99 ? -16.888 -4.233 -7.470 1.00 74.62 99 GLU A CA 1
ATOM 814 C C . GLU A 1 99 ? -16.188 -5.161 -6.461 1.00 74.62 99 GLU A C 1
ATOM 816 O O . GLU A 1 99 ? -15.850 -6.297 -6.791 1.00 74.62 99 GLU A O 1
ATOM 821 N N . VAL A 1 100 ? -16.015 -4.716 -5.213 1.00 79.62 100 VAL A N 1
ATOM 822 C CA . VAL A 1 100 ? -15.409 -5.513 -4.137 1.00 79.62 100 VAL A CA 1
ATOM 823 C C . VAL A 1 100 ? -16.347 -6.642 -3.711 1.00 79.62 100 VAL A C 1
ATOM 825 O O . VAL A 1 100 ? -15.883 -7.765 -3.521 1.00 79.62 100 VAL A O 1
ATOM 828 N N . GLU A 1 101 ? -17.659 -6.387 -3.621 1.00 78.62 101 GLU A N 1
ATOM 829 C CA . GLU A 1 101 ? -18.656 -7.439 -3.355 1.00 78.62 101 GLU A CA 1
ATOM 830 C C . GLU A 1 101 ? -18.636 -8.516 -4.454 1.00 78.62 101 GLU A C 1
ATOM 832 O O . GLU A 1 101 ? -18.695 -9.716 -4.170 1.00 78.62 101 GLU A O 1
ATOM 837 N N . GLU A 1 102 ? -18.515 -8.107 -5.721 1.00 80.12 102 GLU A N 1
ATOM 838 C CA . GLU A 1 102 ? -18.427 -9.041 -6.843 1.00 80.12 102 GLU A CA 1
ATOM 839 C C . GLU A 1 102 ? -17.116 -9.843 -6.829 1.00 80.12 102 GLU A C 1
ATOM 841 O O . GLU A 1 102 ? -17.149 -11.064 -7.010 1.00 80.12 102 GLU A O 1
ATOM 846 N N . GLN A 1 103 ? -15.978 -9.204 -6.542 1.00 84.94 103 GLN A N 1
ATOM 847 C CA . GLN A 1 103 ? -14.692 -9.891 -6.381 1.00 84.94 103 GLN A CA 1
ATOM 848 C C . GLN A 1 103 ? -14.714 -10.889 -5.216 1.00 84.94 103 GLN A C 1
ATOM 850 O O . GLN A 1 103 ? -14.272 -12.027 -5.376 1.00 84.94 103 GLN A O 1
ATOM 855 N N . GLU A 1 104 ? -15.266 -10.515 -4.059 1.00 84.44 104 GLU A N 1
ATOM 856 C CA . GLU A 1 104 ? -15.405 -11.416 -2.910 1.00 84.44 104 GLU A CA 1
ATOM 857 C C . GLU A 1 104 ? -16.293 -12.616 -3.251 1.00 84.44 104 GLU A C 1
ATOM 859 O O . GLU A 1 104 ? -15.962 -13.757 -2.914 1.00 84.44 104 GLU A O 1
ATOM 864 N N . LYS A 1 105 ? -17.395 -12.388 -3.973 1.00 84.88 105 LYS A N 1
ATOM 865 C CA . LYS A 1 105 ? -18.280 -13.455 -4.445 1.00 84.88 105 LYS A CA 1
ATOM 866 C C . LYS A 1 105 ? -17.558 -14.407 -5.399 1.00 84.88 105 LYS A C 1
ATOM 868 O O . LYS A 1 105 ? -17.722 -15.620 -5.269 1.00 84.88 105 LYS A O 1
ATOM 873 N N . GLN A 1 106 ? -16.758 -13.885 -6.329 1.00 87.31 106 GLN A N 1
ATOM 874 C CA . GLN A 1 106 ? -15.954 -14.699 -7.245 1.00 87.31 106 GLN A CA 1
ATOM 875 C C . GLN A 1 106 ? -14.910 -15.529 -6.488 1.00 87.31 106 GLN A C 1
ATOM 877 O O . GLN A 1 106 ? -14.860 -16.744 -6.669 1.00 87.31 106 GLN A O 1
ATOM 882 N N . LEU A 1 107 ? -14.147 -14.909 -5.582 1.00 87.50 107 LEU A N 1
ATOM 883 C CA . LEU A 1 107 ? -13.146 -15.593 -4.757 1.00 87.50 107 LEU A CA 1
ATOM 884 C C . LEU A 1 107 ? -13.778 -16.651 -3.845 1.00 87.50 107 LEU A C 1
ATOM 886 O O . LEU A 1 107 ? -13.234 -17.742 -3.694 1.00 87.50 107 LEU A O 1
ATOM 890 N N . SER A 1 108 ? -14.948 -16.362 -3.274 1.00 86.06 108 SER A N 1
ATOM 891 C CA . SER A 1 108 ? -15.702 -17.313 -2.450 1.00 86.06 108 SER A CA 1
ATOM 892 C C . SER A 1 108 ? -16.196 -18.503 -3.273 1.00 86.06 108 SER A C 1
ATOM 894 O O . SER A 1 108 ? -16.087 -19.649 -2.834 1.00 86.06 108 SER A O 1
ATOM 896 N N . ALA A 1 109 ? -16.701 -18.251 -4.486 1.00 87.56 109 ALA A N 1
ATOM 897 C CA . ALA A 1 109 ? -17.122 -19.300 -5.407 1.00 87.56 109 ALA A CA 1
ATOM 898 C C . ALA A 1 109 ? -15.938 -20.164 -5.859 1.00 87.56 109 ALA A C 1
ATOM 900 O O . ALA A 1 109 ? -16.072 -21.382 -5.943 1.00 87.56 109 ALA A O 1
ATOM 901 N N . GLU A 1 110 ? -14.777 -19.558 -6.115 1.00 87.62 110 GLU A N 1
ATOM 902 C CA . GLU A 1 110 ? -13.553 -20.269 -6.477 1.00 87.62 110 GLU A CA 1
ATOM 903 C C . GLU A 1 110 ? -13.002 -21.100 -5.311 1.00 87.62 110 GLU A C 1
ATOM 905 O O . GLU A 1 110 ? -12.697 -22.280 -5.494 1.00 87.62 110 GLU A O 1
ATOM 910 N N . ALA A 1 111 ? -12.959 -20.539 -4.100 1.00 82.88 111 ALA A N 1
ATOM 911 C CA . ALA A 1 111 ? -12.529 -21.242 -2.894 1.00 82.88 111 ALA A CA 1
ATOM 912 C C . ALA A 1 111 ? -13.413 -22.462 -2.592 1.00 82.88 111 ALA A C 1
ATOM 914 O O . ALA A 1 111 ? -12.896 -23.524 -2.248 1.00 82.88 111 ALA A O 1
ATOM 915 N N . ALA A 1 112 ? -14.731 -22.352 -2.799 1.00 85.94 112 ALA A N 1
ATOM 916 C CA . ALA A 1 112 ? -15.674 -23.454 -2.611 1.00 85.94 112 ALA A CA 1
ATOM 917 C C . ALA A 1 112 ? -15.446 -24.640 -3.571 1.00 85.94 112 ALA A C 1
ATOM 919 O O . ALA A 1 112 ? -15.948 -25.736 -3.320 1.00 85.94 112 ALA A O 1
ATOM 920 N N . ARG A 1 113 ? -14.677 -24.461 -4.658 1.00 88.56 113 ARG A N 1
ATOM 921 C CA . ARG A 1 113 ? -14.321 -25.556 -5.581 1.00 88.56 113 ARG A CA 1
ATOM 922 C C . ARG A 1 113 ? -13.300 -26.519 -4.979 1.00 88.56 113 ARG A C 1
ATOM 924 O O . ARG A 1 113 ? -13.180 -27.643 -5.463 1.00 88.56 113 ARG A O 1
ATOM 931 N N . ILE A 1 114 ? -12.557 -26.094 -3.956 1.00 86.44 114 ILE A N 1
ATOM 932 C CA . ILE A 1 114 ? -11.537 -26.905 -3.291 1.00 86.44 114 ILE A CA 1
ATOM 933 C C . ILE A 1 114 ? -12.115 -27.433 -1.976 1.00 86.44 114 ILE A C 1
ATOM 935 O O . ILE A 1 114 ? -12.503 -26.668 -1.098 1.00 86.44 114 ILE A O 1
ATOM 939 N N . GLY A 1 115 ? -12.150 -28.759 -1.822 1.00 89.06 115 GLY A N 1
ATOM 940 C CA . GLY A 1 115 ? -12.609 -29.385 -0.581 1.00 89.06 115 GLY A CA 1
ATOM 941 C C . GLY A 1 115 ? -11.724 -29.009 0.622 1.00 89.06 115 GLY A C 1
ATOM 942 O O . GLY A 1 115 ? -10.502 -28.903 0.459 1.00 89.06 115 GLY A O 1
ATOM 943 N N . PRO A 1 116 ? -12.296 -28.843 1.829 1.00 86.12 116 PRO A N 1
ATOM 944 C CA . PRO A 1 116 ? -11.585 -28.322 3.000 1.00 86.12 116 PRO A CA 1
ATOM 945 C C . PRO A 1 116 ? -10.336 -29.137 3.376 1.00 86.12 116 PRO A C 1
ATOM 947 O O . PRO A 1 116 ? -9.285 -28.551 3.635 1.00 86.12 116 PRO A O 1
ATOM 950 N N . GLU A 1 117 ? -10.385 -30.471 3.318 1.00 90.19 117 GLU A N 1
ATOM 951 C CA . GLU A 1 117 ? -9.221 -31.339 3.559 1.00 90.19 117 GLU A CA 1
ATOM 952 C C . GLU A 1 117 ? -8.087 -31.119 2.546 1.00 90.19 117 GLU A C 1
ATOM 954 O O . GLU A 1 117 ? -6.908 -31.095 2.914 1.00 90.19 117 GLU A O 1
ATOM 959 N N . VAL A 1 118 ? -8.428 -30.944 1.265 1.00 90.12 118 VAL A N 1
ATOM 960 C CA . VAL A 1 118 ? -7.443 -30.699 0.199 1.00 90.12 118 VAL A CA 1
ATOM 961 C C . VAL A 1 118 ? -6.821 -29.318 0.377 1.00 90.12 118 VAL A C 1
ATOM 963 O O . VAL A 1 118 ? -5.596 -29.194 0.319 1.00 90.12 118 VAL A O 1
ATOM 966 N N . ALA A 1 119 ? -7.642 -28.307 0.678 1.00 89.00 119 ALA A N 1
ATOM 967 C CA . ALA A 1 119 ? -7.186 -26.953 0.965 1.00 89.00 119 ALA A CA 1
ATOM 968 C C . ALA A 1 119 ? -6.212 -26.932 2.153 1.00 89.00 119 ALA A C 1
ATOM 970 O O . ALA A 1 119 ? -5.114 -26.393 2.037 1.00 89.00 119 ALA A O 1
ATOM 971 N N . GLN A 1 120 ? -6.547 -27.592 3.268 1.00 91.00 120 GLN A N 1
ATOM 972 C CA . GLN A 1 120 ? -5.671 -27.679 4.444 1.00 91.00 120 GLN A CA 1
ATOM 973 C C . GLN A 1 120 ? -4.333 -28.357 4.129 1.00 91.00 120 GLN A C 1
ATOM 975 O O . GLN A 1 120 ? -3.272 -27.851 4.506 1.00 91.00 120 GLN A O 1
ATOM 980 N N . LYS A 1 121 ? -4.349 -29.471 3.386 1.00 93.94 121 LYS A N 1
ATOM 981 C CA . LYS A 1 121 ? -3.121 -30.164 2.971 1.00 93.94 121 LYS A CA 1
ATOM 982 C C . LYS A 1 121 ? -2.251 -29.288 2.061 1.00 93.94 121 LYS A C 1
ATOM 984 O O . LYS A 1 121 ? -1.024 -29.270 2.204 1.00 93.94 121 LYS A O 1
ATOM 989 N N . GLN A 1 122 ? -2.872 -28.547 1.144 1.00 89.19 122 GLN A N 1
ATOM 990 C CA . GLN A 1 122 ? -2.182 -27.625 0.245 1.00 89.19 122 GLN A CA 1
ATOM 991 C C . GLN A 1 122 ? -1.577 -26.442 1.011 1.00 89.19 122 GLN A C 1
ATOM 993 O O . GLN A 1 122 ? -0.402 -26.141 0.807 1.00 89.19 122 GLN A O 1
ATOM 998 N N . ILE A 1 123 ? -2.317 -25.846 1.953 1.00 92.44 123 ILE A N 1
ATOM 999 C CA . ILE A 1 123 ? -1.826 -24.788 2.850 1.00 92.44 123 ILE A CA 1
ATOM 1000 C C . ILE A 1 123 ? -0.598 -25.270 3.626 1.00 92.44 123 ILE A C 1
ATOM 1002 O O . ILE A 1 123 ? 0.431 -24.597 3.623 1.00 92.44 123 ILE A O 1
ATOM 1006 N N . GLN A 1 124 ? -0.658 -26.451 4.249 1.00 93.25 124 GLN A N 1
ATOM 1007 C CA . GLN A 1 124 ? 0.479 -27.002 4.997 1.00 93.25 124 GLN A CA 1
ATOM 1008 C C . GLN A 1 124 ? 1.709 -27.222 4.106 1.00 93.25 124 GLN A C 1
ATOM 1010 O O . GLN A 1 124 ? 2.829 -26.882 4.491 1.00 93.25 124 GLN A O 1
ATOM 1015 N N . THR A 1 125 ? 1.504 -27.758 2.901 1.00 93.69 125 THR A N 1
ATOM 1016 C CA . THR A 1 125 ? 2.584 -28.016 1.938 1.00 93.69 125 THR A CA 1
ATOM 1017 C C . THR A 1 125 ? 3.235 -26.714 1.467 1.00 93.69 125 THR A C 1
ATOM 1019 O O . THR A 1 125 ? 4.462 -26.608 1.462 1.00 93.69 125 THR A O 1
ATOM 1022 N N . LEU A 1 126 ? 2.427 -25.710 1.117 1.00 94.06 126 LEU A N 1
ATOM 1023 C CA . LEU A 1 126 ? 2.904 -24.402 0.672 1.00 94.06 126 LEU A CA 1
ATOM 1024 C C . LEU A 1 126 ? 3.613 -23.648 1.795 1.00 94.06 126 LEU A C 1
ATOM 1026 O O . LEU A 1 126 ? 4.707 -23.140 1.574 1.00 94.06 126 LEU A O 1
ATOM 1030 N N . ASN A 1 127 ? 3.063 -23.646 3.010 1.00 94.94 127 ASN A N 1
ATOM 1031 C CA . ASN A 1 127 ? 3.722 -23.037 4.164 1.00 94.94 127 ASN A CA 1
ATOM 1032 C C . ASN A 1 127 ? 5.089 -23.675 4.420 1.00 94.94 127 ASN A C 1
ATOM 1034 O O . ASN A 1 127 ? 6.070 -22.958 4.592 1.00 94.94 127 ASN A O 1
ATOM 1038 N N . LYS A 1 128 ? 5.186 -25.011 4.358 1.00 95.50 128 LYS A N 1
ATOM 1039 C CA . LYS A 1 128 ? 6.464 -25.719 4.496 1.00 95.50 128 LYS A CA 1
ATOM 1040 C C . LYS A 1 128 ? 7.463 -25.307 3.412 1.00 95.50 128 LYS A C 1
ATOM 1042 O O . LYS A 1 128 ? 8.626 -25.065 3.719 1.00 95.50 128 LYS A O 1
ATOM 1047 N N . LEU A 1 129 ? 7.028 -25.208 2.155 1.00 94.62 129 LEU A N 1
ATOM 1048 C CA . LEU A 1 129 ? 7.871 -24.732 1.053 1.00 94.62 129 LEU A CA 1
ATOM 1049 C C . LEU A 1 129 ? 8.347 -23.293 1.275 1.00 94.62 129 LEU A C 1
ATOM 1051 O O . LEU A 1 129 ? 9.544 -23.039 1.169 1.00 94.62 129 LEU A O 1
ATOM 1055 N N . CYS A 1 130 ? 7.446 -22.378 1.636 1.00 93.62 130 CYS A N 1
ATOM 1056 C CA . CYS A 1 130 ? 7.779 -20.987 1.930 1.00 93.62 130 CYS A CA 1
ATOM 1057 C C . CYS A 1 130 ? 8.780 -20.875 3.083 1.00 93.62 130 CYS A C 1
ATOM 1059 O O . CYS A 1 130 ? 9.761 -20.150 2.954 1.00 93.62 130 CYS A O 1
ATOM 1061 N N . SER A 1 131 ? 8.583 -21.622 4.175 1.00 91.00 131 SER A N 1
ATOM 1062 C CA . SER A 1 131 ? 9.520 -21.658 5.302 1.00 91.00 131 SER A CA 1
ATOM 1063 C C . SER A 1 131 ? 10.899 -22.173 4.889 1.00 91.00 131 SER A C 1
ATOM 1065 O O . SER A 1 131 ? 11.893 -21.529 5.207 1.00 91.00 131 SER A O 1
ATOM 1067 N N . ASN A 1 132 ? 10.968 -23.265 4.120 1.00 89.50 132 ASN A N 1
ATOM 1068 C CA . ASN A 1 132 ? 12.239 -23.799 3.615 1.00 89.50 132 ASN A CA 1
ATOM 1069 C C . ASN A 1 132 ? 12.959 -22.805 2.688 1.00 89.50 132 ASN A C 1
ATOM 1071 O O . ASN A 1 132 ? 14.180 -22.688 2.722 1.00 89.50 132 ASN A O 1
ATOM 1075 N N . LEU A 1 133 ? 12.218 -22.104 1.823 1.00 89.75 133 LEU A N 1
ATOM 1076 C CA . LEU A 1 133 ? 12.797 -21.101 0.927 1.00 89.75 133 LEU A CA 1
ATOM 1077 C C . LEU A 1 133 ? 13.302 -19.884 1.702 1.00 89.75 133 LEU A C 1
ATOM 1079 O O . LEU A 1 133 ? 14.393 -19.398 1.418 1.00 89.75 133 LEU A O 1
ATOM 1083 N N . LEU A 1 134 ? 12.542 -19.422 2.695 1.00 88.81 134 LEU A N 1
ATOM 1084 C CA . LEU A 1 134 ? 12.960 -18.350 3.595 1.00 88.81 134 LEU A CA 1
ATOM 1085 C C . LEU A 1 134 ? 14.233 -18.720 4.353 1.00 88.81 134 LEU A C 1
ATOM 1087 O O . LEU A 1 134 ? 15.138 -17.900 4.413 1.00 88.81 134 LEU A O 1
ATOM 1091 N N . GLU A 1 135 ? 14.336 -19.940 4.879 1.00 85.69 135 GLU A N 1
ATOM 1092 C CA . GLU A 1 135 ? 15.537 -20.422 5.571 1.00 85.69 135 GLU A CA 1
ATOM 1093 C C . GLU A 1 135 ? 16.775 -20.371 4.662 1.00 85.69 135 GLU A C 1
ATOM 1095 O O . GLU A 1 135 ? 17.788 -19.781 5.036 1.00 85.69 135 GLU A O 1
ATOM 1100 N N . LYS A 1 136 ? 16.661 -20.878 3.427 1.00 83.06 136 LYS A N 1
ATOM 1101 C CA . LYS A 1 136 ? 17.739 -20.823 2.423 1.00 83.06 136 LYS A CA 1
ATOM 1102 C C . LYS A 1 136 ? 18.124 -19.394 2.041 1.00 83.06 136 LYS A C 1
ATOM 1104 O O . LYS A 1 136 ? 19.302 -19.068 1.940 1.00 83.06 136 LYS A O 1
ATOM 1109 N N . LEU A 1 137 ? 17.137 -18.519 1.840 1.00 81.88 137 LEU A N 1
ATOM 1110 C CA . LEU A 1 137 ? 17.373 -17.117 1.480 1.00 81.88 137 LEU A CA 1
ATOM 1111 C C . LEU A 1 137 ? 17.971 -16.302 2.629 1.00 81.88 137 LEU A C 1
ATOM 1113 O O . LEU A 1 137 ? 18.703 -15.347 2.378 1.00 81.88 137 LEU A O 1
ATOM 1117 N N . ASN A 1 138 ? 17.666 -16.661 3.875 1.00 79.69 138 ASN A N 1
ATOM 1118 C CA . ASN A 1 138 ? 18.164 -15.962 5.055 1.00 79.69 138 ASN A CA 1
ATOM 1119 C C . ASN A 1 138 ? 19.566 -16.438 5.474 1.00 79.69 138 ASN A C 1
ATOM 1121 O O . ASN A 1 138 ? 20.220 -15.759 6.262 1.00 79.69 138 ASN A O 1
ATOM 1125 N N . ASN A 1 139 ? 20.051 -17.556 4.914 1.00 70.12 139 ASN A N 1
ATOM 1126 C CA . ASN A 1 139 ? 21.371 -18.118 5.203 1.00 70.12 139 ASN A CA 1
ATOM 1127 C C . ASN A 1 139 ? 22.305 -18.216 3.967 1.00 70.12 139 ASN A C 1
ATOM 1129 O O . ASN A 1 139 ? 22.947 -19.244 3.755 1.00 70.12 139 ASN A O 1
ATOM 1133 N N . PRO A 1 140 ? 22.483 -17.144 3.163 1.00 61.97 140 PRO A N 1
ATOM 1134 C CA . PRO A 1 140 ? 23.255 -17.190 1.913 1.00 61.97 140 PRO A CA 1
ATOM 1135 C C . PRO A 1 140 ? 24.765 -17.409 2.117 1.00 61.97 140 PRO A C 1
ATOM 1137 O O . PRO A 1 140 ? 25.512 -17.508 1.145 1.00 61.97 140 PRO A O 1
ATOM 1140 N N . ARG A 1 141 ? 25.244 -17.416 3.368 1.00 58.94 141 ARG A N 1
ATOM 1141 C CA . ARG A 1 141 ? 26.668 -17.480 3.713 1.00 58.94 141 ARG A CA 1
ATOM 1142 C C . ARG A 1 141 ? 27.158 -18.915 3.920 1.00 58.94 141 ARG A C 1
ATOM 1144 O O . ARG A 1 141 ? 28.201 -19.248 3.369 1.00 58.94 141 ARG A O 1
ATOM 1151 N N . ASP A 1 142 ? 26.391 -19.757 4.617 1.00 61.19 142 ASP A N 1
ATOM 1152 C CA . ASP A 1 142 ? 26.750 -21.170 4.823 1.00 61.19 142 ASP A CA 1
ATOM 1153 C C . ASP A 1 142 ? 26.666 -21.975 3.521 1.00 61.19 142 ASP A C 1
ATOM 1155 O O . ASP A 1 142 ? 27.594 -22.718 3.215 1.00 61.19 142 ASP A O 1
ATOM 1159 N N . ASP A 1 143 ? 25.623 -21.772 2.703 1.00 58.66 143 ASP A N 1
ATOM 1160 C CA . ASP A 1 143 ? 25.502 -22.456 1.404 1.00 58.66 143 ASP A CA 1
ATOM 1161 C C . ASP A 1 143 ? 26.630 -22.044 0.444 1.00 58.66 143 ASP A C 1
ATOM 1163 O O . ASP A 1 143 ? 27.197 -22.882 -0.257 1.00 58.66 143 ASP A O 1
ATOM 1167 N N . ARG A 1 144 ? 27.031 -20.763 0.451 1.00 60.88 144 ARG A N 1
ATOM 1168 C CA . ARG A 1 144 ? 28.120 -20.281 -0.409 1.00 60.88 144 ARG A CA 1
ATOM 1169 C C . ARG A 1 144 ? 29.483 -20.807 0.033 1.00 60.88 144 ARG A C 1
ATOM 1171 O O . ARG A 1 144 ? 30.291 -21.127 -0.836 1.00 60.88 144 ARG A O 1
ATOM 1178 N N . ASP A 1 145 ? 29.764 -20.898 1.334 1.00 58.50 145 ASP A N 1
ATOM 1179 C CA . ASP A 1 145 ? 31.022 -21.472 1.835 1.00 58.50 145 ASP A CA 1
ATOM 1180 C C . ASP A 1 145 ? 31.057 -23.001 1.693 1.00 58.50 145 ASP A C 1
ATOM 1182 O O . ASP A 1 145 ? 32.100 -23.543 1.327 1.00 58.50 145 ASP A O 1
ATOM 1186 N N . ALA A 1 146 ? 29.929 -23.697 1.874 1.00 62.28 146 ALA A N 1
ATOM 1187 C CA . ALA A 1 146 ? 29.821 -25.138 1.643 1.00 62.28 146 ALA A CA 1
ATOM 1188 C C . ALA A 1 146 ? 29.991 -25.500 0.157 1.00 62.28 146 ALA A C 1
ATOM 1190 O O . ALA A 1 146 ? 30.763 -26.403 -0.173 1.00 62.28 146 ALA A O 1
ATOM 1191 N N . GLU A 1 147 ? 29.357 -24.755 -0.756 1.00 60.75 147 GLU A N 1
ATOM 1192 C CA . GLU A 1 147 ? 29.519 -24.937 -2.203 1.00 60.75 147 GLU A CA 1
ATOM 1193 C C . GLU A 1 147 ? 30.933 -24.542 -2.661 1.00 60.75 147 GLU A C 1
ATOM 1195 O O . GLU A 1 147 ? 31.558 -25.262 -3.439 1.00 60.75 147 GLU A O 1
ATOM 1200 N N . SER A 1 148 ? 31.505 -23.467 -2.102 1.00 58.06 148 SER A N 1
ATOM 1201 C CA . SER A 1 148 ? 32.893 -23.054 -2.369 1.00 58.06 148 SER A CA 1
ATOM 1202 C C . SER A 1 148 ? 33.932 -24.038 -1.818 1.00 58.06 148 SER A C 1
ATOM 1204 O O . SER A 1 148 ? 35.016 -24.167 -2.391 1.00 58.06 148 SER A O 1
ATOM 1206 N N . ALA A 1 149 ? 33.652 -24.720 -0.705 1.00 61.25 149 ALA A N 1
ATOM 1207 C CA . ALA A 1 149 ? 34.506 -25.771 -0.156 1.00 61.25 149 ALA A CA 1
ATOM 1208 C C . ALA A 1 149 ? 34.404 -27.063 -0.984 1.00 61.25 149 ALA A C 1
ATOM 1210 O O . ALA A 1 149 ? 35.429 -27.686 -1.268 1.00 61.25 149 ALA A O 1
ATOM 1211 N N . ALA A 1 150 ? 33.203 -27.414 -1.453 1.00 62.09 150 ALA A N 1
ATOM 1212 C CA . ALA A 1 150 ? 32.974 -28.546 -2.350 1.00 62.09 150 ALA A CA 1
ATOM 1213 C C . ALA A 1 150 ? 33.616 -28.337 -3.737 1.00 62.09 150 ALA A C 1
ATOM 1215 O O . ALA A 1 150 ? 34.242 -29.252 -4.273 1.00 62.09 150 ALA A O 1
ATOM 1216 N N . ILE A 1 151 ? 33.563 -27.117 -4.289 1.00 59.78 151 ILE A N 1
ATOM 1217 C CA . ILE A 1 151 ? 34.223 -26.752 -5.556 1.00 59.78 151 ILE A CA 1
ATOM 1218 C C . ILE A 1 151 ? 35.746 -26.902 -5.486 1.00 59.78 151 ILE A C 1
ATOM 1220 O O . ILE A 1 151 ? 36.366 -27.291 -6.473 1.00 59.78 151 ILE A O 1
ATOM 1224 N N . ARG A 1 152 ? 36.358 -26.651 -4.320 1.00 58.28 152 ARG A N 1
ATOM 1225 C CA . ARG A 1 152 ? 37.806 -26.836 -4.115 1.00 58.28 152 ARG A CA 1
ATOM 1226 C C . ARG A 1 152 ? 38.229 -28.302 -4.018 1.00 58.28 152 ARG A C 1
ATOM 1228 O O . ARG A 1 152 ? 39.403 -28.592 -4.223 1.00 58.28 152 ARG A O 1
ATOM 1235 N N . GLN A 1 153 ? 37.308 -29.208 -3.692 1.00 61.09 153 GLN A N 1
ATOM 1236 C CA . GLN A 1 153 ? 37.577 -30.648 -3.627 1.00 61.09 153 GLN A CA 1
ATOM 1237 C C . GLN A 1 153 ? 37.310 -31.372 -4.950 1.00 61.09 153 GLN A C 1
ATOM 1239 O O . GLN A 1 153 ? 37.757 -32.507 -5.124 1.00 61.09 153 GLN A O 1
ATOM 1244 N N . ASN A 1 154 ? 36.608 -30.738 -5.891 1.00 61.59 154 ASN A N 1
ATOM 1245 C CA . ASN A 1 154 ? 36.357 -31.344 -7.187 1.00 61.59 154 ASN A CA 1
ATOM 1246 C C . ASN A 1 154 ? 37.592 -31.221 -8.092 1.00 61.59 154 ASN A C 1
ATOM 1248 O O . ASN A 1 154 ? 38.309 -30.218 -8.056 1.00 61.59 154 ASN A O 1
ATOM 1252 N N . LYS A 1 155 ? 37.857 -32.254 -8.905 1.00 61.41 155 LYS A N 1
ATOM 1253 C CA . LYS A 1 155 ? 38.988 -32.242 -9.848 1.00 61.41 155 LYS A CA 1
ATOM 1254 C C . LYS A 1 155 ? 38.905 -30.976 -10.716 1.00 61.41 155 LYS A C 1
ATOM 1256 O O . LYS A 1 155 ? 37.809 -30.670 -11.190 1.00 61.41 155 LYS A O 1
ATOM 1261 N N . PRO A 1 156 ? 40.023 -30.259 -10.937 1.00 67.00 156 PRO A N 1
ATOM 1262 C CA . PRO A 1 156 ? 40.028 -29.059 -11.760 1.00 67.00 156 PRO A CA 1
ATOM 1263 C C . PRO A 1 156 ? 39.332 -29.315 -13.097 1.00 67.00 156 PRO A C 1
ATOM 1265 O O . PRO A 1 156 ? 39.648 -30.281 -13.787 1.00 67.00 156 PRO A O 1
ATOM 1268 N N . SER A 1 157 ? 38.395 -28.443 -13.472 1.00 68.31 157 SER A N 1
ATOM 1269 C CA . SER A 1 157 ? 37.717 -28.492 -14.775 1.00 68.31 157 SER A CA 1
ATOM 1270 C C . SER A 1 157 ? 38.641 -28.126 -15.943 1.00 68.31 157 SER A C 1
ATOM 1272 O O . SER A 1 157 ? 38.221 -28.154 -17.097 1.00 68.31 157 SER A O 1
ATOM 1274 N N . PHE A 1 158 ? 39.898 -27.785 -15.648 1.00 73.25 158 PHE A N 1
ATOM 1275 C CA . PHE A 1 158 ? 40.936 -27.495 -16.620 1.00 73.25 158 PHE A CA 1
ATOM 1276 C C . PHE A 1 158 ? 42.001 -28.593 -16.625 1.00 73.25 158 PHE A C 1
ATOM 1278 O O . PHE A 1 158 ? 42.392 -29.127 -15.586 1.00 73.25 158 PHE A O 1
ATOM 1285 N N . ASN A 1 159 ? 42.521 -28.889 -17.811 1.00 81.19 159 ASN A N 1
ATOM 1286 C CA . ASN A 1 159 ? 43.677 -29.753 -17.981 1.00 81.19 159 ASN A CA 1
ATOM 1287 C C . ASN A 1 159 ? 44.950 -28.897 -18.004 1.00 81.19 159 ASN A C 1
ATOM 1289 O O . ASN A 1 159 ? 45.150 -28.081 -18.902 1.00 81.19 159 ASN A O 1
ATOM 1293 N N . ILE A 1 160 ? 45.831 -29.096 -17.021 1.00 82.88 160 ILE A N 1
ATOM 1294 C CA . ILE A 1 160 ? 47.088 -28.342 -16.891 1.00 82.88 160 ILE A CA 1
ATOM 1295 C C . ILE A 1 160 ? 47.993 -28.490 -18.129 1.00 82.88 160 ILE A C 1
ATOM 1297 O O . ILE A 1 160 ? 48.706 -27.552 -18.487 1.00 82.88 160 ILE A O 1
ATOM 1301 N N . ALA A 1 161 ? 47.955 -29.643 -18.807 1.00 86.38 161 ALA A N 1
ATOM 1302 C CA . ALA A 1 161 ? 48.751 -29.887 -20.007 1.00 86.38 161 ALA A CA 1
ATOM 1303 C C . ALA A 1 161 ? 48.277 -29.015 -21.178 1.00 86.38 161 ALA A C 1
ATOM 1305 O O . ALA A 1 161 ? 49.104 -28.412 -21.864 1.00 86.38 161 ALA A O 1
ATOM 1306 N N . ASP A 1 162 ? 46.960 -28.882 -21.343 1.00 84.94 162 ASP A N 1
ATOM 1307 C CA . ASP A 1 162 ? 46.353 -28.073 -22.401 1.00 84.94 162 ASP A CA 1
ATOM 1308 C C . ASP A 1 162 ? 46.601 -26.583 -22.152 1.00 84.94 162 ASP A C 1
ATOM 1310 O O . ASP A 1 162 ? 46.981 -25.854 -23.069 1.00 84.94 162 ASP A O 1
ATOM 1314 N N . THR A 1 163 ? 46.499 -26.139 -20.894 1.00 88.31 163 THR A N 1
ATOM 1315 C CA . THR A 1 163 ? 46.848 -24.766 -20.506 1.00 88.31 163 THR A CA 1
ATOM 1316 C C . THR A 1 163 ? 48.307 -24.450 -20.838 1.00 88.31 163 THR A C 1
ATOM 1318 O O . THR A 1 163 ? 48.594 -23.421 -21.447 1.00 88.31 163 THR A O 1
ATOM 1321 N N . ASN A 1 164 ? 49.240 -25.347 -20.507 1.00 90.56 164 ASN A N 1
ATOM 1322 C CA . ASN A 1 164 ? 50.658 -25.157 -20.819 1.00 90.56 164 ASN A CA 1
ATOM 1323 C C . ASN A 1 164 ? 50.933 -25.174 -22.329 1.00 90.56 164 ASN A C 1
ATOM 1325 O O . ASN A 1 164 ? 51.768 -24.404 -22.808 1.00 90.56 164 ASN A O 1
ATOM 1329 N N . ALA A 1 165 ? 50.232 -26.017 -23.090 1.00 87.25 165 ALA A N 1
ATOM 1330 C CA . ALA A 1 165 ? 50.333 -26.048 -24.545 1.00 87.25 165 ALA A CA 1
ATOM 1331 C C . ALA A 1 165 ? 49.836 -24.736 -25.170 1.00 87.25 165 ALA A C 1
ATOM 1333 O O . ALA A 1 165 ? 50.513 -24.182 -26.035 1.00 87.25 165 ALA A O 1
ATOM 1334 N N . LEU A 1 166 ? 48.714 -24.198 -24.683 1.00 85.62 166 LEU A N 1
ATOM 1335 C CA . LEU A 1 166 ? 48.170 -22.918 -25.132 1.00 85.62 166 LEU A CA 1
ATOM 1336 C C . LEU A 1 166 ? 49.126 -21.761 -24.813 1.00 85.62 166 LEU A C 1
ATOM 1338 O O . LEU A 1 166 ? 49.434 -20.958 -25.690 1.00 85.62 166 LEU A O 1
ATOM 1342 N N . VAL A 1 167 ? 49.662 -21.709 -23.589 1.00 90.19 167 VAL A N 1
ATOM 1343 C CA . VAL A 1 167 ? 50.659 -20.702 -23.190 1.00 90.19 167 VAL A CA 1
ATOM 1344 C C . VAL A 1 167 ? 51.915 -20.808 -24.058 1.00 90.19 167 VAL A C 1
ATOM 1346 O O . VAL A 1 167 ? 52.445 -19.787 -24.492 1.00 90.19 167 VAL A O 1
ATOM 1349 N N . ALA A 1 168 ? 52.373 -22.021 -24.376 1.00 88.12 168 ALA A N 1
ATOM 1350 C CA . ALA A 1 168 ? 53.534 -22.217 -25.239 1.00 88.12 168 ALA A CA 1
ATOM 1351 C C . ALA A 1 168 ? 53.269 -21.830 -26.705 1.00 88.12 168 ALA A C 1
ATOM 1353 O O . ALA A 1 168 ? 54.155 -21.288 -27.371 1.00 88.12 168 ALA A O 1
ATOM 1354 N N . ALA A 1 169 ? 52.060 -22.080 -27.208 1.00 87.56 169 ALA A N 1
ATOM 1355 C CA . ALA A 1 169 ? 51.638 -21.666 -28.541 1.00 87.56 169 ALA A CA 1
ATOM 1356 C C . ALA A 1 169 ? 51.520 -20.139 -28.648 1.00 87.56 169 ALA A C 1
ATOM 1358 O O . ALA A 1 169 ? 51.990 -19.561 -29.622 1.00 87.56 169 ALA A O 1
ATOM 1359 N N . VAL A 1 170 ? 50.961 -19.475 -27.634 1.00 85.56 170 VAL A N 1
ATOM 1360 C CA . VAL A 1 170 ? 50.783 -18.014 -27.621 1.00 85.56 170 VAL A CA 1
ATOM 1361 C C . VAL A 1 170 ? 52.100 -17.285 -27.354 1.00 85.56 170 VAL A C 1
ATOM 1363 O O . VAL A 1 170 ? 52.431 -16.338 -28.060 1.00 85.56 170 VAL A O 1
ATOM 1366 N N . GLY A 1 171 ? 52.869 -17.723 -26.356 1.00 85.00 171 GLY A N 1
ATOM 1367 C CA . GLY A 1 171 ? 54.105 -17.053 -25.949 1.00 85.00 171 GLY A CA 1
ATOM 1368 C C . GLY A 1 171 ? 55.295 -17.347 -26.861 1.00 85.00 171 GLY A C 1
ATOM 1369 O O . GLY A 1 171 ? 56.132 -16.477 -27.080 1.00 85.00 171 GLY A O 1
ATOM 1370 N N . PHE A 1 172 ? 55.373 -18.564 -27.406 1.00 85.19 172 PHE A N 1
ATOM 1371 C CA . PHE A 1 172 ? 56.541 -19.022 -28.168 1.00 85.19 172 PHE A CA 1
ATOM 1372 C C . PHE A 1 172 ? 56.200 -19.530 -29.575 1.00 85.19 172 PHE A C 1
ATOM 1374 O O . PHE A 1 172 ? 57.091 -19.995 -30.285 1.00 85.19 172 PHE A O 1
ATOM 1381 N N . GLY A 1 173 ? 54.930 -19.486 -29.996 1.00 81.25 173 GLY A N 1
ATOM 1382 C CA . GLY A 1 173 ? 54.509 -20.001 -31.305 1.00 81.25 173 GLY A CA 1
ATOM 1383 C C . GLY A 1 173 ? 54.617 -21.524 -31.436 1.00 81.25 173 GLY A C 1
ATOM 1384 O O . GLY A 1 173 ? 54.580 -22.054 -32.549 1.00 81.25 173 GLY A O 1
ATOM 1385 N N . LYS A 1 174 ? 54.806 -22.252 -30.327 1.00 81.12 174 LYS A N 1
ATOM 1386 C CA . LYS A 1 174 ? 55.060 -23.697 -30.343 1.00 81.12 174 LYS A CA 1
ATOM 1387 C C . LYS A 1 174 ? 53.815 -24.444 -30.837 1.00 81.12 174 LYS A C 1
ATOM 1389 O O . LYS A 1 174 ? 52.761 -24.353 -30.226 1.00 81.12 174 LYS A O 1
ATOM 1394 N N . GLY A 1 175 ? 53.945 -25.197 -31.930 1.00 76.31 175 GLY A N 1
ATOM 1395 C CA . GLY A 1 175 ? 52.837 -25.958 -32.527 1.00 76.31 175 GLY A CA 1
ATOM 1396 C C . GLY A 1 175 ? 51.999 -25.189 -33.555 1.00 76.31 175 GLY A C 1
ATOM 1397 O O . GLY A 1 175 ? 51.095 -25.776 -34.142 1.00 76.31 175 GLY A O 1
ATOM 1398 N N . LEU A 1 176 ? 52.313 -23.917 -33.828 1.00 77.12 176 LEU A N 1
ATOM 1399 C CA . LEU A 1 176 ? 51.708 -23.178 -34.936 1.00 77.12 176 LEU A CA 1
ATOM 1400 C C . LEU A 1 176 ? 52.522 -23.407 -36.216 1.00 77.12 176 LEU A C 1
ATOM 1402 O O . LEU A 1 176 ? 53.739 -23.195 -36.243 1.00 77.12 176 LEU A O 1
ATOM 1406 N N . SER A 1 177 ? 51.862 -23.841 -37.291 1.00 72.62 177 SER A N 1
ATOM 1407 C CA . SER A 1 177 ? 52.506 -23.954 -38.601 1.00 72.62 177 SER A CA 1
ATOM 1408 C C . SER A 1 177 ? 52.984 -22.579 -39.059 1.00 72.62 177 SER A C 1
ATOM 1410 O O . SER A 1 177 ? 52.219 -21.615 -39.080 1.00 72.62 177 SER A O 1
ATOM 1412 N N . LYS A 1 178 ? 54.257 -22.487 -39.461 1.00 62.78 178 LYS A N 1
ATOM 1413 C CA . LYS A 1 178 ? 54.829 -21.293 -40.095 1.00 62.78 178 LYS A CA 1
ATOM 1414 C C . LYS A 1 178 ? 54.247 -21.161 -41.503 1.00 62.78 178 LYS A C 1
ATOM 1416 O O . LYS A 1 178 ? 54.925 -21.453 -42.485 1.00 62.78 178 LYS A O 1
ATOM 1421 N N . CYS A 1 179 ? 52.990 -20.747 -41.612 1.00 51.62 179 CYS A N 1
ATOM 1422 C CA . CYS A 1 179 ? 52.428 -20.288 -42.872 1.00 51.62 179 CYS A CA 1
ATOM 1423 C C . CYS A 1 179 ? 53.168 -19.003 -43.241 1.00 51.62 179 CYS A C 1
ATOM 1425 O O . CYS A 1 179 ? 52.790 -17.909 -42.832 1.00 51.62 179 CYS A O 1
ATOM 1427 N N . ARG A 1 180 ? 54.287 -19.143 -43.959 1.00 55.19 180 ARG A N 1
ATOM 1428 C CA . ARG A 1 180 ? 54.910 -18.013 -44.638 1.00 55.19 180 ARG A CA 1
ATOM 1429 C C . ARG A 1 180 ? 53.860 -17.512 -45.637 1.00 55.19 180 ARG A C 1
ATOM 1431 O O . ARG A 1 180 ? 53.481 -18.295 -46.508 1.00 55.19 180 ARG A O 1
ATOM 1438 N N . PRO A 1 181 ? 53.363 -16.269 -45.523 1.00 52.72 181 PRO A N 1
ATOM 1439 C CA . PRO A 1 181 ? 52.500 -15.725 -46.559 1.00 52.72 181 PRO A CA 1
ATOM 1440 C C . PRO A 1 181 ? 53.284 -15.757 -47.880 1.00 52.72 181 PRO A C 1
ATOM 1442 O O . PRO A 1 181 ? 54.477 -15.427 -47.867 1.00 52.72 181 PRO A O 1
ATOM 1445 N N . PRO A 1 182 ? 52.690 -16.204 -49.001 1.00 47.12 182 PRO A N 1
ATOM 1446 C CA . PRO A 1 182 ? 53.366 -16.133 -50.286 1.00 47.12 182 PRO A CA 1
ATOM 1447 C C . PRO A 1 182 ? 53.699 -14.661 -50.547 1.00 47.12 182 PRO A C 1
ATOM 1449 O O . PRO A 1 182 ? 52.811 -13.815 -50.630 1.00 47.12 182 PRO A O 1
ATOM 1452 N N . GLY A 1 183 ? 54.994 -14.342 -50.581 1.00 50.31 183 GLY A N 1
ATOM 1453 C CA . GLY A 1 183 ? 55.455 -13.020 -50.987 1.00 50.31 183 GLY A CA 1
ATOM 1454 C C . GLY A 1 183 ? 55.068 -12.751 -52.446 1.00 50.31 183 GLY A C 1
ATOM 1455 O O . GLY A 1 183 ? 54.777 -13.699 -53.182 1.00 50.31 183 GLY A O 1
ATOM 1456 N N . PRO A 1 184 ? 55.065 -11.484 -52.890 1.00 47.72 184 PRO A N 1
ATOM 1457 C CA . PRO A 1 184 ? 54.700 -11.148 -54.258 1.00 47.72 184 PRO A CA 1
ATOM 1458 C C . PRO A 1 184 ? 55.696 -11.810 -55.212 1.00 47.72 184 PRO A C 1
ATOM 1460 O O . PRO A 1 184 ? 56.899 -11.556 -55.145 1.00 47.72 184 PRO A O 1
ATOM 1463 N N . VAL A 1 185 ? 55.200 -12.681 -56.086 1.00 51.75 185 VAL A N 1
ATOM 1464 C CA . VAL A 1 185 ? 55.983 -13.223 -57.195 1.00 51.75 185 VAL A CA 1
ATOM 1465 C C . VAL A 1 185 ? 56.251 -12.094 -58.192 1.00 51.75 185 VAL A C 1
ATOM 1467 O O . VAL A 1 185 ? 55.325 -11.432 -58.658 1.00 51.75 185 VAL A O 1
ATOM 1470 N N . ALA A 1 186 ? 57.524 -11.834 -58.488 1.00 48.38 186 ALA A N 1
ATOM 1471 C CA . ALA A 1 186 ? 57.908 -10.933 -59.569 1.00 48.38 186 ALA A CA 1
ATOM 1472 C C . ALA A 1 186 ? 57.506 -11.558 -60.925 1.00 48.38 186 ALA A C 1
ATOM 1474 O O . ALA A 1 186 ? 57.641 -12.775 -61.083 1.00 48.38 186 ALA A O 1
ATOM 1475 N N . PRO A 1 187 ? 57.018 -10.783 -61.913 1.00 40.84 187 PRO A N 1
ATOM 1476 C CA . PRO A 1 187 ? 56.592 -11.344 -63.187 1.00 40.84 187 PRO A CA 1
ATOM 1477 C C . PRO A 1 187 ? 57.808 -11.706 -64.043 1.00 40.84 187 PRO A C 1
ATOM 1479 O O . PRO A 1 187 ? 58.554 -10.831 -64.477 1.00 40.84 187 PRO A O 1
ATOM 1482 N N . GLY A 1 188 ? 57.975 -12.998 -64.321 1.00 43.31 188 GLY A N 1
ATOM 1483 C CA . GLY A 1 188 ? 58.872 -13.486 -65.365 1.00 43.31 188 GLY A CA 1
ATOM 1484 C C . GLY A 1 188 ? 59.545 -14.798 -64.995 1.00 43.31 188 GLY A C 1
ATOM 1485 O O . GLY A 1 188 ? 60.499 -14.780 -64.230 1.00 43.31 188 GLY A O 1
ATOM 1486 N N . HIS A 1 189 ? 59.015 -15.910 -65.518 1.00 40.78 189 HIS A N 1
ATOM 1487 C CA . HIS A 1 189 ? 59.721 -17.073 -66.094 1.00 40.78 189 HIS A CA 1
ATO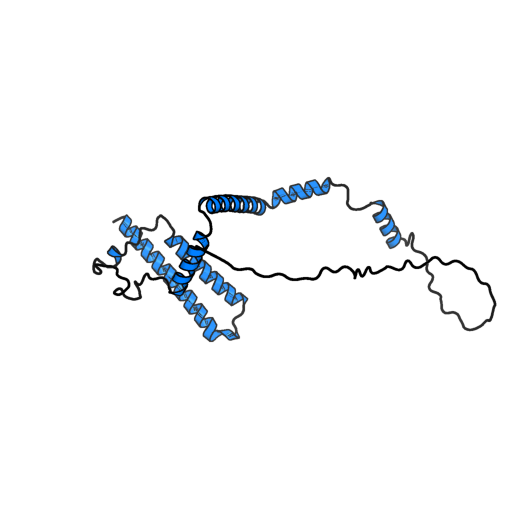M 1488 C C . HIS A 1 189 ? 58.711 -18.224 -66.311 1.00 40.78 189 HIS A C 1
ATOM 1490 O O . HIS A 1 189 ? 57.970 -18.552 -65.383 1.00 40.78 189 HIS A O 1
ATOM 1496 N N . PRO A 1 190 ? 58.660 -18.867 -67.496 1.00 45.06 190 PRO A N 1
ATOM 1497 C CA . PRO A 1 190 ? 57.892 -20.089 -67.696 1.00 45.06 190 PRO A CA 1
ATOM 1498 C C . PRO A 1 190 ? 58.760 -21.304 -67.331 1.00 45.06 190 PRO A C 1
ATOM 1500 O O . PRO A 1 190 ? 59.882 -21.438 -67.814 1.00 45.06 190 PRO A O 1
ATOM 1503 N N . GLY A 1 191 ? 58.252 -22.204 -66.490 1.00 36.88 191 GLY A N 1
ATOM 1504 C CA . GLY A 1 191 ? 58.954 -23.434 -66.115 1.00 36.88 191 GLY A CA 1
ATOM 1505 C C . GLY A 1 191 ? 57.979 -24.515 -65.660 1.00 36.88 191 GLY A C 1
ATOM 1506 O O . GLY A 1 191 ? 57.219 -24.316 -64.720 1.00 36.88 191 GLY A O 1
ATOM 1507 N N . GLN A 1 192 ? 57.970 -25.631 -66.384 1.00 37.88 192 GLN A N 1
ATOM 1508 C CA . GLN A 1 192 ? 57.054 -26.765 -66.266 1.00 37.88 192 GLN A CA 1
ATOM 1509 C C . GLN A 1 192 ? 57.292 -27.649 -65.022 1.00 37.88 192 GLN A C 1
ATOM 1511 O O . GLN A 1 192 ? 58.416 -28.075 -64.781 1.00 37.88 192 GLN A O 1
ATOM 1516 N N . GLY A 1 193 ? 56.182 -28.045 -64.375 1.00 36.41 193 GLY A N 1
ATOM 1517 C CA . GLY A 1 193 ? 55.905 -29.380 -63.794 1.00 36.41 193 GLY A CA 1
ATOM 1518 C C . GLY A 1 193 ? 56.452 -29.723 -62.391 1.00 36.41 193 GLY A C 1
ATOM 1519 O O . GLY A 1 193 ? 57.311 -29.009 -61.885 1.00 36.41 193 GLY A O 1
ATOM 1520 N N . PRO A 1 194 ? 56.022 -30.847 -61.761 1.00 45.75 194 PRO A N 1
ATOM 1521 C CA . PRO A 1 194 ? 54.893 -31.733 -62.066 1.00 45.75 194 PRO A CA 1
ATOM 1522 C C . PRO A 1 194 ? 53.889 -31.935 -60.898 1.00 45.75 194 PRO A C 1
ATOM 1524 O O . PRO A 1 19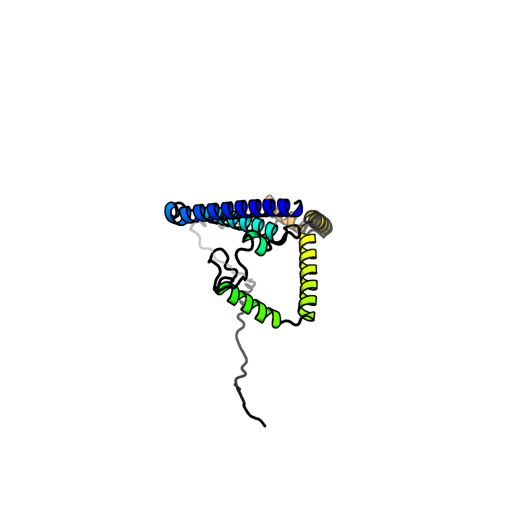4 ? 54.076 -31.529 -59.755 1.00 45.75 194 PRO A O 1
ATOM 1527 N N . MET A 1 195 ? 52.796 -32.599 -61.263 1.00 45.28 195 MET A N 1
ATOM 1528 C CA . MET A 1 195 ? 51.635 -33.079 -60.508 1.00 45.28 195 MET A CA 1
ATOM 1529 C C . MET A 1 195 ? 51.984 -34.064 -59.369 1.00 45.28 195 MET A C 1
ATOM 1531 O O . MET A 1 195 ? 52.670 -35.040 -59.636 1.00 45.28 195 MET A O 1
ATOM 1535 N N . MET A 1 196 ? 51.439 -33.869 -58.156 1.00 41.81 196 MET A N 1
ATOM 1536 C CA . MET A 1 196 ? 51.217 -34.897 -57.107 1.00 41.81 196 MET A CA 1
ATOM 1537 C C . MET A 1 196 ? 50.010 -34.437 -56.258 1.00 41.81 196 MET A C 1
ATOM 1539 O O . MET A 1 196 ? 50.084 -33.419 -55.581 1.00 41.81 196 MET A O 1
ATOM 1543 N N . SER A 1 197 ? 48.796 -34.948 -56.488 1.00 41.12 197 SER A N 1
ATOM 1544 C CA . SER A 1 197 ? 48.212 -36.139 -55.843 1.00 41.12 197 SER A CA 1
ATOM 1545 C C . SER A 1 197 ? 48.177 -36.071 -54.310 1.00 41.12 197 SER A C 1
ATOM 1547 O O . SER A 1 197 ? 49.212 -36.214 -53.668 1.00 41.12 197 SER A O 1
ATOM 1549 N N . GLY A 1 198 ? 46.968 -35.975 -53.740 1.00 36.28 198 GLY A N 1
ATOM 1550 C CA . GLY A 1 198 ? 46.708 -36.354 -52.345 1.00 36.28 198 GLY A CA 1
ATOM 1551 C C . GLY A 1 198 ? 45.808 -35.394 -51.570 1.00 36.28 198 GLY A C 1
ATOM 1552 O O . GLY A 1 198 ? 46.281 -34.685 -50.690 1.00 36.28 198 GLY A O 1
ATOM 1553 N N . GLY A 1 199 ? 44.506 -35.381 -51.869 1.00 41.88 199 GLY A N 1
ATOM 1554 C CA . GLY A 1 199 ? 43.514 -34.831 -50.938 1.00 41.88 199 GLY A CA 1
ATOM 1555 C C . GLY A 1 199 ? 43.310 -35.755 -49.729 1.00 41.88 199 GLY A C 1
ATOM 1556 O O . GLY A 1 199 ? 43.542 -36.961 -49.829 1.00 41.88 199 GLY A O 1
ATOM 1557 N N . PRO A 1 200 ? 42.800 -35.211 -48.615 1.00 44.22 200 PRO A N 1
ATOM 1558 C CA . PRO A 1 200 ? 41.581 -35.790 -48.064 1.00 44.22 200 PRO A CA 1
ATOM 1559 C C . PRO A 1 200 ? 40.508 -34.723 -47.797 1.00 44.22 200 PRO A C 1
ATOM 1561 O O . PRO A 1 200 ? 40.698 -33.777 -47.041 1.00 44.22 200 PRO A O 1
ATOM 1564 N N . THR A 1 201 ? 39.378 -34.923 -48.476 1.00 41.12 201 THR A N 1
ATOM 1565 C CA . THR A 1 201 ? 37.985 -34.759 -48.019 1.00 41.12 201 THR A CA 1
ATOM 1566 C C . THR A 1 201 ? 37.685 -33.754 -46.900 1.00 41.12 201 THR A C 1
ATOM 1568 O O . THR A 1 201 ? 37.827 -34.052 -45.715 1.00 41.12 201 THR A O 1
ATOM 1571 N N . LEU A 1 202 ? 37.091 -32.625 -47.299 1.00 42.09 202 LEU A N 1
ATOM 1572 C CA . LEU A 1 202 ? 36.185 -31.827 -46.471 1.00 42.09 202 LEU A CA 1
ATOM 1573 C C . LEU A 1 202 ? 35.015 -32.709 -46.004 1.00 42.09 202 LEU A C 1
ATOM 1575 O O . LEU A 1 202 ? 34.201 -33.150 -46.815 1.00 42.09 202 LEU A O 1
ATOM 1579 N N . GLN A 1 203 ? 34.931 -32.962 -44.697 1.00 39.59 203 GLN A N 1
ATOM 1580 C CA . GLN A 1 203 ? 33.726 -33.498 -44.072 1.00 39.59 203 GLN A CA 1
ATOM 1581 C C . GLN A 1 203 ? 32.613 -32.454 -44.174 1.00 39.59 203 GLN A C 1
ATOM 1583 O O . GLN A 1 203 ? 32.625 -31.409 -43.527 1.00 39.59 203 GLN A O 1
ATOM 1588 N N . GLN A 1 204 ? 31.658 -32.770 -45.038 1.00 36.81 204 GLN A N 1
ATOM 1589 C CA . GLN A 1 204 ? 30.381 -32.103 -45.199 1.00 36.81 204 GLN A CA 1
ATOM 1590 C C . GLN A 1 204 ? 29.587 -32.200 -43.891 1.00 36.81 204 GLN A C 1
ATOM 1592 O O . GLN A 1 204 ? 29.130 -33.276 -43.502 1.00 36.81 204 GLN A O 1
ATOM 1597 N N . VAL A 1 205 ? 29.413 -31.067 -43.210 1.00 38.41 205 VAL A N 1
ATOM 1598 C CA . VAL A 1 205 ? 28.497 -30.955 -42.072 1.00 38.41 205 VAL A CA 1
ATOM 1599 C C . VAL A 1 205 ? 27.078 -31.024 -42.635 1.00 38.41 205 VAL A C 1
ATOM 1601 O O . VAL A 1 205 ? 26.588 -30.084 -43.259 1.00 38.41 205 VAL A O 1
ATOM 1604 N N . THR A 1 206 ? 26.444 -32.184 -42.490 1.00 37.19 206 THR A N 1
ATOM 1605 C CA . THR A 1 206 ? 25.036 -32.386 -42.831 1.00 37.19 206 THR A CA 1
ATOM 1606 C C . THR A 1 206 ? 24.185 -31.651 -41.803 1.00 37.19 206 THR A C 1
ATOM 1608 O O . THR A 1 206 ? 24.138 -32.030 -40.634 1.00 37.19 206 THR A O 1
ATOM 1611 N N . ILE A 1 207 ? 23.510 -30.590 -42.245 1.00 38.88 207 ILE A N 1
ATOM 1612 C CA . ILE A 1 207 ? 22.376 -30.006 -41.531 1.00 38.88 207 ILE A CA 1
ATOM 1613 C C . ILE A 1 207 ? 21.237 -31.020 -41.651 1.00 38.88 207 ILE A C 1
ATOM 1615 O O . ILE A 1 207 ? 20.643 -31.184 -42.716 1.00 38.88 207 ILE A O 1
ATOM 1619 N N . GLY A 1 208 ? 20.978 -31.747 -40.565 1.00 35.75 208 GLY A N 1
ATOM 1620 C CA . GLY A 1 208 ? 19.849 -32.661 -40.449 1.00 35.75 208 GLY A CA 1
ATOM 1621 C C . GLY A 1 208 ? 18.531 -31.892 -40.411 1.00 35.75 208 GLY A C 1
ATOM 1622 O O . GLY A 1 208 ? 18.020 -31.583 -39.340 1.00 35.75 208 GLY A O 1
ATOM 1623 N N . GLY A 1 209 ? 17.986 -31.592 -41.590 1.00 30.86 209 GLY A N 1
ATOM 1624 C CA . GLY A 1 209 ? 16.562 -31.351 -41.781 1.00 30.86 209 GLY A CA 1
ATOM 1625 C C . GLY A 1 209 ? 15.832 -32.691 -41.771 1.00 30.86 209 GLY A C 1
ATOM 1626 O O . GLY A 1 209 ? 15.939 -33.464 -42.718 1.00 30.86 209 GLY A O 1
ATOM 1627 N N . GLY A 1 210 ? 15.121 -32.981 -40.684 1.00 33.62 210 GLY A N 1
ATOM 1628 C CA . GLY A 1 210 ? 14.200 -34.109 -40.602 1.00 33.62 210 GLY A CA 1
ATOM 1629 C C . GLY A 1 210 ? 12.793 -33.663 -40.978 1.00 33.62 210 GLY A C 1
ATOM 1630 O O . GLY A 1 210 ? 12.082 -33.105 -40.149 1.00 33.62 210 GLY A O 1
ATOM 1631 N N . SER A 1 211 ? 12.390 -33.920 -42.219 1.00 36.28 211 SER A N 1
ATOM 1632 C CA . SER A 1 211 ? 10.993 -33.916 -42.644 1.00 36.28 211 SER A CA 1
ATOM 1633 C C . SER A 1 211 ? 10.621 -35.294 -43.193 1.00 36.28 211 SER A C 1
ATOM 1635 O O . SER A 1 211 ? 11.266 -35.802 -44.105 1.00 36.28 211 SER A O 1
ATOM 1637 N N . GLY A 1 212 ? 9.533 -35.870 -42.670 1.00 32.75 212 GLY A N 1
ATOM 1638 C CA . GLY A 1 212 ? 8.650 -36.718 -43.472 1.00 32.75 212 GLY A CA 1
ATOM 1639 C C . GLY A 1 212 ? 8.265 -38.094 -42.918 1.00 32.75 212 GLY A C 1
ATOM 1640 O O . GLY A 1 212 ? 9.111 -38.964 -42.764 1.00 32.75 212 GLY A O 1
ATOM 1641 N N . GLN A 1 213 ? 6.937 -38.275 -42.843 1.00 33.94 213 GLN A N 1
ATOM 1642 C CA . GLN A 1 213 ? 6.127 -39.512 -42.820 1.00 33.94 213 GLN A CA 1
ATOM 1643 C C . GLN A 1 213 ? 5.863 -40.130 -41.427 1.00 33.94 213 GLN A C 1
ATOM 1645 O O . GLN A 1 213 ? 6.777 -40.305 -40.643 1.00 33.94 213 GLN A O 1
ATOM 1650 N N . GLN A 1 214 ? 4.629 -40.474 -41.032 1.00 36.09 214 GLN A N 1
ATOM 1651 C CA . GLN A 1 214 ? 3.466 -40.847 -41.841 1.00 36.09 214 GLN A CA 1
ATOM 1652 C C . GLN A 1 214 ? 2.117 -40.627 -41.117 1.00 36.09 214 GLN A C 1
ATOM 1654 O O . GLN A 1 214 ? 1.975 -40.829 -39.917 1.00 36.09 214 GLN A O 1
ATOM 1659 N N . GLN A 1 215 ? 1.162 -40.199 -41.943 1.00 33.50 215 GLN A N 1
ATOM 1660 C CA . GLN A 1 215 ? -0.306 -40.183 -41.905 1.00 33.50 215 GLN A CA 1
ATOM 1661 C C . GLN A 1 215 ? -1.085 -41.080 -40.920 1.00 33.50 215 GLN A C 1
ATOM 1663 O O . GLN A 1 215 ? -0.814 -42.266 -40.771 1.00 33.50 215 GLN A O 1
ATOM 1668 N N . GLY A 1 216 ? -2.212 -40.522 -40.455 1.00 33.03 216 GLY A N 1
ATOM 1669 C CA . GLY A 1 216 ? -3.402 -41.240 -39.987 1.00 33.03 216 GLY A CA 1
ATOM 1670 C C . GLY A 1 216 ? -4.596 -40.289 -39.822 1.00 33.03 216 GLY A C 1
ATOM 1671 O O . GLY A 1 216 ? -4.785 -39.707 -38.761 1.00 33.03 216 GLY A O 1
ATOM 1672 N N . MET A 1 217 ? -5.361 -40.084 -40.900 1.00 35.16 217 MET A N 1
ATOM 1673 C CA . MET A 1 217 ? -6.582 -39.266 -40.954 1.00 35.16 217 MET A CA 1
ATOM 1674 C C . MET A 1 217 ? -7.759 -39.936 -40.219 1.00 35.16 217 MET A C 1
ATOM 1676 O O . MET A 1 217 ? -8.038 -41.103 -40.476 1.00 35.16 217 MET A O 1
ATOM 1680 N N . GLY A 1 218 ? -8.559 -39.154 -39.485 1.00 34.41 218 GLY A N 1
ATOM 1681 C CA . GLY A 1 218 ? -10.023 -39.249 -39.590 1.00 34.41 218 GLY A CA 1
ATOM 1682 C C . GLY A 1 218 ? -10.836 -39.029 -38.301 1.00 34.41 218 GLY A C 1
ATOM 1683 O O . GLY A 1 218 ? -10.367 -39.385 -37.227 1.00 34.41 218 GLY A O 1
ATOM 1684 N N . PRO A 1 219 ? -12.040 -38.425 -38.398 1.00 44.50 219 PRO A N 1
ATOM 1685 C CA . PRO A 1 219 ? -12.675 -37.636 -37.336 1.00 44.50 219 PRO A CA 1
ATOM 1686 C C . PRO A 1 219 ? -13.807 -38.371 -36.596 1.00 44.50 219 PRO A C 1
ATOM 1688 O O . PRO A 1 219 ? -14.409 -39.300 -37.127 1.00 44.50 219 PRO A O 1
ATOM 1691 N N . GLY A 1 220 ? -14.176 -37.890 -35.404 1.00 31.70 220 GLY A N 1
ATOM 1692 C CA . GLY A 1 220 ? -15.382 -38.348 -34.713 1.00 31.70 220 GLY A CA 1
ATOM 1693 C C . GLY A 1 220 ? -15.754 -37.488 -33.505 1.00 31.70 220 GLY A C 1
ATOM 1694 O O . GLY A 1 220 ? -15.160 -37.607 -32.441 1.00 31.70 220 GLY A O 1
ATOM 1695 N N . ALA A 1 221 ? -16.768 -36.647 -33.674 1.00 38.72 221 ALA A N 1
ATOM 1696 C CA . ALA A 1 221 ? -17.608 -36.092 -32.612 1.00 38.72 221 ALA A CA 1
ATOM 1697 C C . ALA A 1 221 ? -19.076 -36.368 -33.003 1.00 38.72 221 ALA A C 1
ATOM 1699 O O . ALA A 1 221 ? -19.331 -36.696 -34.163 1.00 38.72 221 ALA A O 1
ATOM 1700 N N . PRO A 1 222 ? -20.060 -36.054 -32.151 1.00 48.62 222 PRO A N 1
ATOM 1701 C CA . PRO A 1 222 ? -20.407 -36.644 -30.859 1.00 48.62 222 PRO A CA 1
ATOM 1702 C C . PRO A 1 222 ? -21.702 -37.486 -30.982 1.00 48.62 222 PRO A C 1
ATOM 1704 O O . PRO A 1 222 ? -22.475 -37.287 -31.918 1.00 48.62 222 PRO A O 1
ATOM 1707 N N . GLN A 1 223 ? -22.007 -38.374 -30.026 1.00 37.69 223 GLN A N 1
ATOM 1708 C CA . GLN A 1 223 ? -23.328 -39.022 -29.966 1.00 37.69 223 GLN A CA 1
ATOM 1709 C C . GLN A 1 223 ? -24.034 -38.772 -28.629 1.00 37.69 223 GLN A C 1
ATOM 1711 O O . GLN A 1 223 ? -23.486 -38.965 -27.548 1.00 37.69 223 GLN A O 1
ATOM 1716 N N . GLN A 1 224 ? -25.257 -38.277 -28.784 1.00 40.62 224 GLN A N 1
ATOM 1717 C CA . GLN A 1 224 ? -26.290 -37.927 -27.816 1.00 40.62 224 GLN A CA 1
ATOM 1718 C C . GLN A 1 224 ? -27.228 -39.140 -27.585 1.00 40.62 224 GLN A C 1
ATOM 1720 O O . GLN A 1 224 ? -27.202 -40.061 -28.398 1.00 40.62 224 GLN A O 1
ATOM 1725 N N . GLN A 1 225 ? -28.122 -39.044 -26.582 1.00 35.91 225 GLN A N 1
ATOM 1726 C CA . GLN A 1 225 ? -29.221 -39.953 -26.143 1.00 35.91 225 GLN A CA 1
ATOM 1727 C C . GLN A 1 225 ? -28.883 -40.736 -24.862 1.00 35.91 225 GLN A C 1
ATOM 1729 O O . GLN A 1 225 ? -27.789 -41.259 -24.734 1.00 35.91 225 GLN A O 1
ATOM 1734 N N . GLY A 1 226 ? -29.749 -40.878 -23.860 1.00 32.75 226 GLY A N 1
ATOM 1735 C CA . GLY A 1 226 ? -31.168 -40.563 -23.704 1.00 32.75 226 GLY A CA 1
ATOM 1736 C C . GLY A 1 226 ? -31.673 -41.255 -22.422 1.00 32.75 226 GLY A C 1
ATOM 1737 O O . GLY A 1 226 ? -31.122 -42.268 -22.011 1.00 32.75 226 GLY A O 1
ATOM 1738 N N . GLN A 1 227 ? -32.671 -40.638 -21.799 1.00 31.94 227 GLN A N 1
ATOM 1739 C CA . GLN A 1 227 ? -33.373 -40.927 -20.533 1.00 31.94 227 GLN A CA 1
ATOM 1740 C C . GLN A 1 227 ? -34.102 -42.303 -20.500 1.00 31.94 227 GLN A C 1
ATOM 1742 O O . GLN A 1 227 ? -34.098 -42.985 -21.528 1.00 31.94 227 GLN A O 1
ATOM 1747 N N . PRO A 1 228 ? -34.715 -42.754 -19.377 1.00 63.12 228 PRO A N 1
ATOM 1748 C CA . PRO A 1 228 ? -35.787 -42.076 -18.616 1.00 63.12 228 PRO A CA 1
ATOM 1749 C C . PRO A 1 228 ? -35.500 -41.819 -17.131 1.00 63.12 228 PRO A C 1
ATOM 1751 O O . PRO A 1 228 ? -34.705 -42.567 -16.523 1.00 63.12 228 PRO A O 1
#

Foldseek 3Di:
DVLVVLQVVLVVVLVVLVVVLVVLVVVLVCCVVPVVVVDDPVNNVVSVVVNVVSVVVSVCSVPDPSNPPPPVCVVCVVPDVDDDQVPDPPVPRPDDDPVVVVVVVVVVVVVVVADPVRVVVVVVVVVVVVVVVCVCVVPVPVVVVVVVVVVVVDDDPDDPVVVVVVCCCVVPVPPPDPPPPPDDDDDDDDDDDDDDDDDDDDDDPDPDDDDDDDDDDDDDDDDDDDDD

Radius of gyration: 39.65 Å; chains: 1; bounding box: 96×62×100 Å